Protein AF-A0AA36HQX5-F1 (afdb_monomer_lite)

Sequence (356 aa):
MGGAPYYAGMAALRVGAELLYLCTAEEATGPIKGYSPELMVSEVYRWSVMSSHDAGVVEQEKKRMVEKMEALLPRFHALVLGCGLGRDDRVLDAVARIIEAAKARKLPLVIDADGLWLIERRPELVKGYNEAMLTPNAAEFRRLSAAVLGREDATVLELCEAMAGPIILQKGAVDLIAAPQLSEVRRCAEEGAPRRPGGLGDFLAGSLGTLAAWAVLRRRSLVLACEAACVLVRLACKESYRKRKRAMVAPDVLEEVGAAFETLCPARPAAGRLGTWDLGLGGGAKGPPSLLLACVFSSFFAGFVVFLVCFVLSVFWFSSCVLGGCKIKVCGNHAKGCKARSTLGNFEVREPPKNP

Radius of gyration: 25.59 Å; chains: 1; bounding box: 70×82×67 Å

Organism: NCBI:txid2562239

pLDDT: mean 79.77, std 27.13, range [23.31, 98.81]

Secondary structure (DSSP, 8-state):
--HHHHHHHHHHHHHT-S--EEEEEHHHHHHHHHH-TTSEEEEEE-HHHHT-S-HHHHHHHHHHHHHHHHHHGGG-S-EEE-TT----HHHHHHHHHHHHHHHHTT--EEE-THHHHHHTT-GGGTTT-TTEEE---HHHHHHHHHHHHS-SS--HHHHHHHHTS-EEEE-SSS-EEE-TT-SS-EE--SPPPS---TTHHHHHHHHHHHHHHHHHHTT--HHHHHHHHHHHHHHHHHHHHHHHGGG--HHHHHHHHHHHHHHHS--PBPTT-TT-B----SS--SS---HHHHHHHTTS-SS----------------------------------------------PPPPP--

InterPro domains:
  IPR000631 ATP/ADP-dependent (S)-NAD(P)H-hydrate dehydratase [MF_01965] (1-266)
  IPR000631 ATP/ADP-dependent (S)-NAD(P)H-hydrate dehydratase [PF01256] (1-255)
  IPR000631 ATP/ADP-dependent (S)-NAD(P)H-hydrate dehydratase [PS51383] (1-264)
  IPR000631 ATP/ADP-dependent (S)-NAD(P)H-hydrate dehydratase [cd01171] (1-256)
  IPR029056 Ribokinase-like [G3DSA:3.40.1190.20] (1-265)
  IPR029056 Ribokinase-like [SSF53613] (1-262)

Structure (mmCIF, N/CA/C/O backbone):
data_AF-A0AA36HQX5-F1
#
_entry.id   AF-A0AA36HQX5-F1
#
loop_
_atom_site.group_PDB
_atom_site.id
_atom_site.type_symbol
_atom_site.label_atom_id
_atom_site.label_alt_id
_atom_site.label_comp_id
_atom_site.label_asym_id
_atom_site.label_entity_id
_atom_site.label_seq_id
_atom_site.pdbx_PDB_ins_code
_atom_site.Cartn_x
_atom_site.Cartn_y
_atom_site.Cartn_z
_atom_site.occupancy
_atom_site.B_iso_or_equiv
_atom_site.auth_seq_id
_atom_site.auth_comp_id
_atom_site.auth_asym_id
_atom_site.auth_atom_id
_atom_site.pdbx_PDB_model_num
ATOM 1 N N . MET A 1 1 ? 8.794 1.374 10.993 1.00 68.38 1 MET A N 1
ATOM 2 C CA . MET A 1 1 ? 10.056 1.404 10.200 1.00 68.38 1 MET A CA 1
ATOM 3 C C . MET A 1 1 ? 10.031 2.624 9.282 1.00 68.38 1 MET A C 1
ATOM 5 O O . MET A 1 1 ? 8.976 2.877 8.727 1.00 68.38 1 MET A O 1
ATOM 9 N N . GLY A 1 2 ? 11.131 3.372 9.098 1.00 80.06 2 GLY A N 1
ATOM 10 C CA . GLY A 1 2 ? 11.110 4.639 8.332 1.00 80.06 2 GLY A CA 1
ATOM 11 C C . GLY A 1 2 ? 11.297 4.532 6.808 1.00 80.06 2 GLY A C 1
ATOM 12 O O . GLY A 1 2 ? 10.771 5.357 6.071 1.00 80.06 2 GLY A O 1
ATOM 13 N N . GLY A 1 3 ? 12.019 3.518 6.317 1.00 90.12 3 GLY A N 1
ATOM 14 C CA . GLY A 1 3 ? 12.357 3.409 4.887 1.00 90.12 3 GLY A CA 1
ATOM 15 C C . GLY A 1 3 ? 11.187 3.003 3.982 1.00 90.12 3 GLY A C 1
ATOM 16 O O . GLY A 1 3 ? 11.005 3.584 2.919 1.00 90.12 3 GLY A O 1
ATOM 17 N N . ALA A 1 4 ? 10.370 2.042 4.417 1.00 94.44 4 ALA A N 1
ATOM 18 C CA . ALA A 1 4 ? 9.207 1.563 3.665 1.00 94.44 4 ALA A CA 1
ATOM 19 C C . ALA A 1 4 ? 8.191 2.677 3.322 1.00 94.44 4 ALA A C 1
ATOM 21 O O . ALA A 1 4 ? 7.917 2.886 2.138 1.00 94.44 4 ALA A O 1
ATOM 22 N N . PRO A 1 5 ? 7.685 3.472 4.293 1.00 95.38 5 PRO A N 1
ATOM 23 C CA . PRO A 1 5 ? 6.742 4.545 3.976 1.00 95.38 5 PRO A CA 1
ATOM 24 C C . PRO A 1 5 ? 7.385 5.665 3.143 1.00 95.38 5 PRO A C 1
ATOM 26 O O . PRO A 1 5 ? 6.702 6.281 2.329 1.00 95.38 5 PRO A O 1
ATOM 29 N N . TYR A 1 6 ? 8.697 5.897 3.283 1.00 96.19 6 TYR A N 1
ATOM 30 C CA . TYR A 1 6 ? 9.437 6.811 2.409 1.00 96.19 6 TYR A CA 1
ATOM 31 C C . TYR A 1 6 ? 9.404 6.347 0.945 1.00 96.19 6 TYR A C 1
ATOM 33 O O . TYR A 1 6 ? 9.066 7.134 0.064 1.00 96.19 6 TYR A O 1
ATOM 41 N N . TYR A 1 7 ? 9.714 5.075 0.674 1.00 96.88 7 TYR A N 1
ATOM 42 C CA . TYR A 1 7 ? 9.732 4.547 -0.692 1.00 96.88 7 TYR A CA 1
ATOM 43 C C . TYR A 1 7 ? 8.346 4.535 -1.336 1.00 96.88 7 TYR A C 1
ATOM 45 O O . TYR A 1 7 ? 8.226 4.924 -2.498 1.00 96.88 7 TYR A O 1
ATOM 53 N N . ALA A 1 8 ? 7.305 4.173 -0.582 1.00 97.75 8 ALA A N 1
ATOM 54 C CA . ALA A 1 8 ? 5.928 4.275 -1.057 1.00 97.75 8 ALA A CA 1
ATOM 55 C C . ALA A 1 8 ? 5.559 5.728 -1.383 1.00 97.75 8 ALA A C 1
ATOM 57 O O . ALA A 1 8 ? 5.053 6.023 -2.466 1.00 97.75 8 ALA A O 1
ATOM 58 N N . GLY A 1 9 ? 5.891 6.654 -0.483 1.00 97.19 9 GLY A N 1
ATOM 59 C CA . GLY A 1 9 ? 5.621 8.070 -0.675 1.00 97.19 9 GLY A CA 1
ATOM 60 C C . GLY A 1 9 ? 6.322 8.670 -1.893 1.00 97.19 9 GLY A C 1
ATOM 61 O O . GLY A 1 9 ? 5.697 9.322 -2.728 1.00 97.19 9 GLY A O 1
ATOM 62 N N . MET A 1 10 ? 7.619 8.410 -2.039 1.00 97.44 10 MET A N 1
ATOM 63 C CA . MET A 1 10 ? 8.388 8.922 -3.168 1.00 97.44 10 MET A CA 1
ATOM 64 C C . MET A 1 10 ? 7.975 8.283 -4.495 1.00 97.44 10 MET A C 1
ATOM 66 O O . MET A 1 10 ? 7.968 8.978 -5.507 1.00 97.44 10 MET A O 1
ATOM 70 N N . ALA A 1 11 ? 7.605 6.999 -4.522 1.00 97.62 11 ALA A N 1
ATOM 71 C CA . ALA A 1 11 ? 7.081 6.374 -5.736 1.00 97.62 11 ALA A CA 1
ATOM 72 C C . ALA A 1 11 ? 5.757 7.008 -6.176 1.00 97.62 11 ALA A C 1
ATOM 74 O O . ALA A 1 11 ? 5.587 7.287 -7.361 1.00 97.62 11 ALA A O 1
ATOM 75 N N . ALA A 1 12 ? 4.855 7.303 -5.237 1.00 97.88 12 ALA A N 1
ATOM 76 C CA . ALA A 1 12 ? 3.611 8.007 -5.533 1.00 97.88 12 ALA A CA 1
ATOM 77 C C . ALA A 1 12 ? 3.865 9.401 -6.141 1.00 97.88 12 ALA A C 1
ATOM 79 O O . ALA A 1 12 ? 3.266 9.738 -7.166 1.00 97.88 12 ALA A O 1
ATOM 80 N N . LEU A 1 13 ? 4.800 10.174 -5.569 1.00 97.50 13 LEU A N 1
ATOM 81 C CA . LEU A 1 13 ? 5.218 11.476 -6.109 1.00 97.50 13 LEU A CA 1
ATOM 82 C C . LEU A 1 13 ? 5.868 11.347 -7.495 1.00 97.50 13 LEU A C 1
ATOM 84 O O . LEU A 1 13 ? 5.545 12.110 -8.398 1.00 97.50 13 LEU A O 1
ATOM 88 N N . ARG A 1 14 ? 6.741 10.351 -7.704 1.00 96.31 14 ARG A N 1
ATOM 89 C CA . ARG A 1 14 ? 7.394 10.104 -9.005 1.00 96.31 14 ARG A CA 1
ATOM 90 C C . ARG A 1 14 ? 6.417 9.690 -10.105 1.00 96.31 14 ARG A C 1
ATOM 92 O O . ARG A 1 14 ? 6.708 9.947 -11.267 1.00 96.31 14 ARG A O 1
ATOM 99 N N . VAL A 1 15 ? 5.288 9.076 -9.750 1.00 94.94 15 VAL A N 1
ATOM 100 C CA . VAL A 1 15 ? 4.182 8.795 -10.683 1.00 94.94 15 VAL A CA 1
ATOM 101 C C . VAL A 1 15 ? 3.357 10.046 -10.993 1.00 94.94 15 VAL A C 1
ATOM 103 O O . VAL A 1 15 ? 2.728 10.107 -12.043 1.00 94.94 15 VAL A O 1
ATOM 106 N N . GLY A 1 16 ? 3.386 11.058 -10.124 1.00 94.12 16 GLY A N 1
ATOM 107 C CA . GLY A 1 16 ? 2.713 12.338 -10.345 1.00 94.12 16 GLY A CA 1
ATOM 108 C C . GLY A 1 16 ? 1.636 12.683 -9.320 1.00 94.12 16 GLY A C 1
ATOM 109 O O . GLY A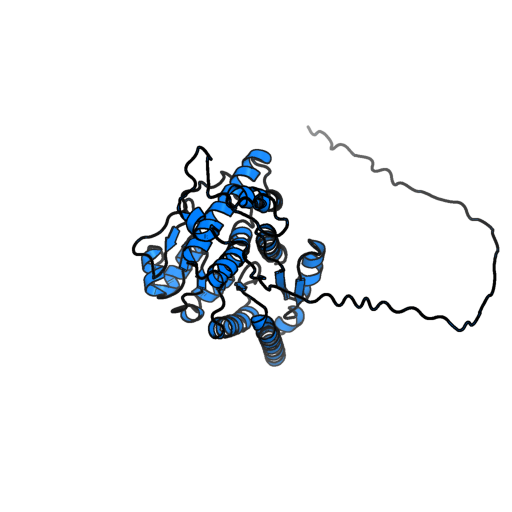 1 16 ? 0.763 13.492 -9.623 1.00 94.12 16 GLY A O 1
ATOM 110 N N . ALA A 1 17 ? 1.658 12.093 -8.118 1.00 94.81 17 ALA A N 1
ATOM 111 C CA . ALA A 1 17 ? 0.844 12.622 -7.024 1.00 94.81 17 ALA A CA 1
ATOM 112 C C . ALA A 1 17 ? 1.243 14.082 -6.745 1.00 94.81 17 ALA A C 1
ATOM 114 O O . ALA A 1 17 ? 2.423 14.368 -6.555 1.00 94.81 17 ALA A O 1
ATOM 115 N N . GLU A 1 18 ? 0.264 14.992 -6.731 1.00 92.88 18 GLU A N 1
ATOM 116 C CA . GLU A 1 18 ? 0.523 16.433 -6.581 1.00 92.88 18 GLU A CA 1
ATOM 117 C C . GLU A 1 18 ? 1.069 16.781 -5.194 1.00 92.88 18 GLU A C 1
ATOM 119 O O . GLU A 1 18 ? 1.967 17.606 -5.070 1.00 92.88 18 GLU A O 1
ATOM 124 N N . LEU A 1 19 ? 0.568 16.110 -4.158 1.00 94.19 19 LEU A N 1
ATOM 125 C CA . LEU A 1 19 ? 1.181 16.091 -2.835 1.00 94.19 19 LEU A CA 1
ATOM 126 C C . LEU A 1 19 ? 1.229 14.668 -2.308 1.00 94.19 19 LEU A C 1
ATOM 128 O O . LEU A 1 19 ? 0.622 13.755 -2.868 1.00 94.19 19 LEU A O 1
ATOM 132 N N . LEU A 1 20 ? 1.893 14.499 -1.168 1.00 96.19 20 LEU A N 1
ATOM 133 C CA . LEU A 1 20 ? 1.835 13.275 -0.391 1.00 96.19 20 LEU A CA 1
ATOM 134 C C . LEU A 1 20 ? 1.848 13.571 1.109 1.00 96.19 20 LEU A C 1
ATOM 136 O O . LEU A 1 20 ? 2.805 14.150 1.621 1.00 96.19 20 LEU A O 1
ATOM 140 N N . TYR A 1 21 ? 0.822 13.092 1.815 1.00 96.19 21 TYR A N 1
ATOM 141 C CA . TYR A 1 21 ? 0.788 13.058 3.276 1.00 96.19 21 TYR A CA 1
ATOM 142 C C . TYR A 1 21 ? 1.307 11.717 3.782 1.00 96.19 21 TYR A C 1
ATOM 144 O O . TYR A 1 21 ? 0.748 10.670 3.462 1.00 96.19 21 TYR A O 1
ATOM 152 N N . LEU A 1 22 ? 2.351 11.753 4.607 1.00 97.00 22 LEU A N 1
ATOM 153 C CA . LEU A 1 22 ? 2.904 10.568 5.251 1.00 97.00 22 LEU A CA 1
ATOM 154 C C . LEU A 1 22 ? 2.578 10.623 6.742 1.00 97.00 22 LEU A C 1
ATOM 156 O O . LEU A 1 22 ? 3.190 11.376 7.500 1.00 97.00 22 LEU A O 1
ATOM 160 N N . CYS A 1 23 ? 1.602 9.820 7.152 1.00 96.31 23 CYS A N 1
ATOM 161 C CA . CYS A 1 23 ? 1.154 9.706 8.535 1.00 96.31 23 CYS A CA 1
ATOM 162 C C . CYS A 1 23 ? 1.927 8.591 9.250 1.00 96.31 23 CYS A C 1
ATOM 164 O O . CYS A 1 23 ? 1.884 7.439 8.828 1.00 96.31 23 CYS A O 1
ATOM 166 N N . THR A 1 24 ? 2.646 8.922 10.324 1.00 95.75 24 THR A N 1
ATOM 167 C CA . THR A 1 24 ? 3.511 7.967 11.042 1.00 95.75 24 THR A CA 1
ATOM 168 C C . THR A 1 24 ? 3.601 8.279 12.543 1.00 95.75 24 THR A C 1
ATOM 170 O O . THR A 1 24 ? 3.056 9.278 13.008 1.00 95.75 24 THR A O 1
ATOM 173 N N . ALA A 1 25 ? 4.296 7.439 13.314 1.00 95.75 25 ALA A N 1
ATOM 174 C CA . ALA A 1 25 ? 4.716 7.757 14.679 1.00 95.75 25 ALA A CA 1
ATOM 175 C C . ALA A 1 25 ? 5.653 8.980 14.714 1.00 95.75 25 ALA A C 1
ATOM 177 O O . ALA A 1 25 ? 6.494 9.133 13.821 1.00 95.75 25 ALA A O 1
ATOM 178 N N . GLU A 1 26 ? 5.557 9.801 15.761 1.00 95.56 26 GLU A N 1
ATOM 179 C CA . GLU A 1 26 ? 6.415 10.974 16.003 1.00 95.56 26 GLU A CA 1
ATOM 180 C C . GLU A 1 26 ? 7.905 10.648 15.844 1.00 95.56 26 GLU A C 1
ATOM 182 O O . GLU A 1 26 ? 8.628 11.355 15.141 1.00 95.56 26 GLU A O 1
ATOM 187 N N . GLU A 1 27 ? 8.341 9.519 16.396 1.00 94.12 27 GLU A N 1
ATOM 188 C CA . GLU A 1 27 ? 9.732 9.069 16.416 1.00 94.12 27 GLU A CA 1
ATOM 189 C C . GLU A 1 27 ? 10.297 8.792 15.011 1.00 94.12 27 GLU A C 1
ATOM 191 O O . GLU A 1 27 ? 11.502 8.898 14.782 1.00 94.12 27 GLU A O 1
ATOM 196 N N . ALA A 1 28 ? 9.438 8.464 14.042 1.00 93.31 28 ALA A N 1
ATOM 197 C CA . ALA A 1 28 ? 9.843 8.230 12.659 1.00 93.31 28 ALA A CA 1
ATOM 198 C C . ALA A 1 28 ? 9.828 9.509 11.806 1.00 93.31 28 ALA A C 1
ATOM 200 O O . ALA A 1 28 ? 10.392 9.513 10.710 1.00 93.31 28 ALA A O 1
ATOM 201 N N . THR A 1 29 ? 9.214 10.600 12.280 1.00 94.31 29 THR A N 1
ATOM 202 C CA . THR A 1 29 ? 9.056 11.815 11.468 1.00 94.31 29 THR A CA 1
ATOM 203 C C . THR A 1 29 ? 10.384 12.485 11.133 1.00 94.31 29 THR A C 1
ATOM 205 O O . THR A 1 29 ? 10.586 12.866 9.983 1.00 94.31 29 THR A O 1
ATOM 208 N N . GLY A 1 30 ? 11.300 12.596 12.100 1.00 94.19 30 GLY A N 1
ATOM 209 C CA . GLY A 1 30 ? 12.617 13.212 11.911 1.00 94.19 30 GLY A CA 1
ATOM 210 C C . GLY A 1 30 ? 13.438 12.528 10.811 1.00 94.19 30 GLY A C 1
ATOM 211 O O . GLY A 1 30 ? 13.779 13.188 9.828 1.00 94.19 30 GLY A O 1
ATOM 212 N N . PRO A 1 31 ? 13.701 11.209 10.912 1.00 92.75 31 PRO A N 1
ATOM 213 C CA . PRO A 1 31 ? 14.421 10.467 9.878 1.00 92.75 31 PRO A CA 1
ATOM 214 C C . PRO A 1 31 ? 13.790 10.574 8.484 1.00 92.75 31 PRO A C 1
ATOM 216 O O . PRO A 1 31 ? 14.504 10.800 7.513 1.00 92.75 31 PRO A O 1
ATOM 219 N N . ILE A 1 32 ? 12.459 10.466 8.375 1.00 93.81 32 ILE A N 1
ATOM 220 C CA . ILE A 1 32 ? 11.763 10.521 7.079 1.00 93.81 32 ILE A CA 1
ATOM 221 C C . ILE A 1 32 ? 11.853 11.922 6.460 1.00 93.81 32 ILE A C 1
ATOM 223 O O . ILE A 1 32 ? 12.157 12.040 5.274 1.00 93.81 32 ILE A O 1
ATOM 227 N N . LYS A 1 33 ? 11.653 12.985 7.255 1.00 94.38 33 LYS A N 1
ATOM 228 C CA . LYS A 1 33 ? 11.829 14.379 6.803 1.00 94.38 33 LYS A CA 1
ATOM 229 C C . LYS A 1 33 ? 13.268 14.655 6.354 1.00 94.38 33 LYS A C 1
ATOM 231 O O . LYS A 1 33 ? 13.481 15.464 5.460 1.00 94.38 33 LYS A O 1
ATOM 236 N N . GLY A 1 34 ? 14.246 13.960 6.939 1.00 94.19 34 GLY A N 1
ATOM 237 C CA . GLY A 1 34 ? 15.644 14.017 6.516 1.00 94.19 34 GLY A CA 1
ATOM 238 C C . GLY A 1 34 ? 15.914 13.398 5.139 1.00 94.19 34 GLY A C 1
ATOM 239 O O . GLY A 1 34 ? 16.903 13.763 4.508 1.00 94.19 34 GLY A O 1
ATOM 240 N N . TYR A 1 35 ? 15.058 12.493 4.649 1.00 92.50 35 TYR A N 1
ATOM 241 C CA . TYR A 1 35 ? 15.235 11.865 3.335 1.00 92.50 35 TYR A CA 1
ATOM 242 C C . TYR A 1 35 ? 14.681 12.691 2.171 1.00 92.50 35 TYR A C 1
ATOM 244 O O . TYR A 1 35 ? 15.191 12.575 1.057 1.00 92.50 35 TYR A O 1
ATOM 252 N N . SER A 1 36 ? 13.618 13.474 2.382 1.00 91.81 36 SER A N 1
ATOM 253 C CA . SER A 1 36 ? 13.039 14.321 1.333 1.00 91.81 36 SER A CA 1
ATOM 254 C C . SER A 1 36 ? 12.178 15.452 1.908 1.00 91.81 36 SER A C 1
ATOM 256 O O . SER A 1 36 ? 11.309 15.172 2.739 1.00 91.81 36 SER A O 1
ATOM 258 N N . PRO A 1 37 ? 12.345 16.702 1.430 1.00 91.94 37 PRO A N 1
ATOM 259 C CA . PRO A 1 37 ? 11.478 17.821 1.800 1.00 91.94 37 PRO A CA 1
ATOM 260 C C . PRO A 1 37 ? 10.102 17.783 1.111 1.00 91.94 37 PRO A C 1
ATOM 262 O O . PRO A 1 37 ? 9.195 18.481 1.553 1.00 91.94 37 PRO A O 1
ATOM 265 N N . GLU A 1 38 ? 9.929 16.973 0.060 1.00 93.31 38 GLU A N 1
ATOM 266 C CA . GLU A 1 38 ? 8.678 16.871 -0.715 1.00 93.31 38 GLU A CA 1
ATOM 267 C C . GLU A 1 38 ? 7.557 16.146 0.053 1.00 93.31 38 GLU A C 1
ATOM 269 O O . GLU A 1 38 ? 6.374 16.274 -0.258 1.00 93.31 38 GLU A O 1
ATOM 274 N N . LEU A 1 39 ? 7.922 15.343 1.058 1.00 94.00 39 LEU A N 1
ATOM 275 C CA . LEU A 1 39 ? 6.976 14.545 1.831 1.00 94.00 39 LEU A CA 1
ATOM 276 C C . LEU A 1 39 ? 6.354 15.394 2.942 1.00 94.00 39 LEU A C 1
ATOM 278 O O . LEU A 1 39 ? 7.044 15.850 3.858 1.00 94.00 39 LEU A O 1
ATOM 282 N N . MET A 1 40 ? 5.027 15.521 2.946 1.00 95.69 40 MET A N 1
ATOM 283 C CA . MET A 1 40 ? 4.319 16.129 4.067 1.00 95.69 40 MET A CA 1
ATOM 284 C C . MET A 1 40 ? 4.155 15.127 5.207 1.00 95.69 40 MET A C 1
ATOM 286 O O . MET A 1 40 ? 3.127 14.464 5.363 1.00 95.69 40 MET A O 1
ATOM 290 N N . VAL A 1 41 ? 5.201 15.002 6.014 1.00 96.00 41 VAL A N 1
ATOM 291 C CA . VAL A 1 41 ? 5.240 14.042 7.117 1.00 96.00 41 VAL A CA 1
ATOM 292 C C . VAL A 1 41 ? 4.513 14.598 8.344 1.00 96.00 41 VAL A C 1
ATOM 294 O O . VAL A 1 41 ? 4.940 15.603 8.923 1.00 96.00 41 VAL A O 1
ATOM 297 N N . SER A 1 42 ? 3.449 13.913 8.767 1.00 93.94 42 SER A N 1
ATOM 298 C CA . SER A 1 42 ? 2.654 14.236 9.953 1.00 93.94 42 SER A CA 1
ATOM 299 C C . SER A 1 42 ? 2.703 13.101 10.975 1.00 93.94 42 SER A C 1
ATOM 301 O O . SER A 1 42 ? 2.414 11.944 10.670 1.00 93.94 42 SER A O 1
ATOM 303 N N . GLU A 1 43 ? 3.046 13.437 12.212 1.00 95.06 43 GLU A N 1
ATOM 304 C CA . GLU A 1 43 ? 2.918 12.536 13.350 1.00 95.06 43 GLU A CA 1
ATOM 305 C C . GLU A 1 43 ? 1.444 12.328 13.700 1.00 95.06 43 GLU A C 1
ATOM 307 O O . GLU A 1 43 ? 0.717 13.290 13.927 1.00 95.06 43 GLU A O 1
ATOM 312 N N . VAL A 1 44 ? 0.976 11.087 13.765 1.00 96.44 44 VAL A N 1
ATOM 313 C CA . VAL A 1 44 ? -0.420 10.782 14.133 1.00 96.44 44 VAL A CA 1
ATOM 314 C C . VAL A 1 44 ? -0.549 10.173 15.520 1.00 96.44 44 VAL A C 1
ATOM 316 O O . VAL A 1 44 ? -1.594 10.303 16.145 1.00 96.44 44 VAL A O 1
ATOM 319 N N . TYR A 1 45 ? 0.534 9.605 16.037 1.00 96.81 45 TYR A N 1
ATOM 320 C CA . TYR A 1 45 ? 0.656 9.149 17.416 1.00 96.81 45 TYR A CA 1
ATOM 321 C C . TYR A 1 45 ? 2.124 9.189 17.852 1.00 96.81 45 TYR A C 1
ATOM 323 O O . TYR A 1 45 ? 3.023 9.409 17.038 1.00 96.81 45 TYR A O 1
ATOM 331 N N . ARG A 1 46 ? 2.370 8.961 19.137 1.00 97.19 46 ARG A N 1
ATOM 332 C CA . ARG A 1 46 ? 3.692 8.808 19.746 1.00 97.19 46 ARG A CA 1
ATOM 333 C C . ARG A 1 46 ? 3.873 7.373 20.186 1.00 97.19 46 ARG A C 1
ATOM 335 O O . ARG A 1 46 ? 3.075 6.868 20.977 1.00 97.19 46 ARG A O 1
ATOM 342 N N . TRP A 1 47 ? 4.912 6.710 19.692 1.00 95.19 47 TRP A N 1
ATOM 343 C CA . TRP A 1 47 ? 5.187 5.331 20.073 1.00 95.19 47 TRP A CA 1
ATOM 344 C C . TRP A 1 47 ? 5.477 5.211 21.569 1.00 95.19 47 TRP A C 1
ATOM 346 O O . TRP A 1 47 ? 4.941 4.322 22.220 1.00 95.19 47 TRP A O 1
ATOM 356 N N . SER A 1 48 ? 6.240 6.145 22.134 1.00 94.69 48 SER A N 1
ATOM 357 C CA . SER A 1 48 ? 6.513 6.210 23.576 1.00 94.69 48 SER A CA 1
ATOM 358 C C . SER A 1 48 ? 5.241 6.168 24.437 1.00 94.69 48 SER A C 1
ATOM 360 O O . SER A 1 48 ? 5.214 5.468 25.447 1.00 94.69 48 SER A O 1
ATOM 362 N N . VAL A 1 49 ? 4.161 6.825 24.001 1.00 96.56 49 VAL A N 1
ATOM 363 C CA . VAL A 1 49 ? 2.854 6.816 24.683 1.00 96.56 49 VAL A CA 1
ATOM 364 C C . VAL A 1 49 ? 2.058 5.550 24.354 1.00 96.56 49 VAL A C 1
ATOM 366 O O . VAL A 1 49 ? 1.553 4.888 25.257 1.00 96.56 49 VAL A O 1
ATOM 369 N N . MET A 1 50 ? 1.995 5.167 23.075 1.00 95.50 50 MET A N 1
ATOM 370 C CA . MET A 1 50 ? 1.301 3.958 22.607 1.00 95.50 50 MET A CA 1
ATOM 371 C C . MET A 1 50 ? 1.870 2.676 23.237 1.00 95.50 50 MET A C 1
ATOM 373 O O . MET A 1 50 ? 1.152 1.701 23.433 1.00 95.50 50 MET A O 1
ATOM 377 N N . SER A 1 51 ? 3.159 2.681 23.582 1.00 95.06 51 SER A N 1
ATOM 378 C CA . SER A 1 51 ? 3.856 1.557 24.206 1.00 95.06 51 SER A CA 1
ATOM 379 C C . SER A 1 51 ? 3.668 1.453 25.727 1.00 95.06 51 SER A C 1
ATOM 381 O O . SER A 1 51 ? 4.189 0.512 26.324 1.00 95.06 51 SER A O 1
ATOM 383 N N . SER A 1 52 ? 2.924 2.379 26.346 1.00 96.25 52 SER A N 1
ATOM 384 C CA . SER A 1 52 ? 2.680 2.409 27.793 1.00 96.25 52 SER A CA 1
ATOM 385 C C . SER A 1 52 ? 2.032 1.117 28.313 1.00 96.25 52 SER A C 1
ATOM 387 O O . SER A 1 52 ? 1.319 0.419 27.589 1.00 96.25 52 SER A O 1
ATOM 389 N N . HIS A 1 53 ? 2.266 0.825 29.595 1.00 95.06 53 HIS A N 1
ATOM 390 C CA . HIS A 1 53 ? 1.598 -0.260 30.325 1.00 95.06 53 HIS A CA 1
ATOM 391 C C . HIS A 1 53 ? 0.215 0.158 30.851 1.00 95.06 53 HIS A C 1
ATOM 393 O O . HIS A 1 53 ? -0.589 -0.697 31.212 1.00 95.06 53 HIS A O 1
ATOM 399 N N . ASP A 1 54 ? -0.069 1.463 30.899 1.00 96.88 54 ASP A N 1
ATOM 400 C CA . ASP A 1 54 ? -1.367 1.991 31.313 1.00 96.88 54 ASP A CA 1
ATOM 401 C C . ASP A 1 54 ? -2.356 1.951 30.139 1.00 96.88 54 ASP A C 1
ATOM 403 O O . ASP A 1 54 ? -2.213 2.683 29.154 1.00 96.88 54 ASP A O 1
ATOM 407 N N . ALA A 1 55 ? -3.378 1.102 30.258 1.00 95.75 55 ALA A N 1
ATOM 408 C CA . ALA A 1 55 ? -4.395 0.917 29.229 1.00 95.75 55 ALA A CA 1
ATOM 409 C C . ALA A 1 55 ? -5.201 2.196 28.933 1.00 95.75 55 ALA A C 1
ATOM 411 O O . ALA A 1 55 ? -5.577 2.419 27.784 1.00 95.75 55 ALA A O 1
ATOM 412 N N . GLY A 1 56 ? -5.439 3.053 29.932 1.00 97.12 56 GLY A N 1
ATOM 413 C CA . GLY A 1 56 ? -6.144 4.321 29.751 1.00 97.12 56 GLY A CA 1
ATOM 414 C C . GLY A 1 56 ? -5.329 5.313 28.924 1.00 97.12 56 GLY A C 1
ATOM 415 O O . GLY A 1 56 ? -5.873 5.975 28.040 1.00 97.12 56 GLY A O 1
ATOM 416 N N . VAL A 1 57 ? -4.013 5.363 29.150 1.00 97.06 57 VAL A N 1
ATOM 417 C CA . VAL A 1 57 ? -3.084 6.182 28.352 1.00 97.06 57 VAL A CA 1
ATOM 418 C C . VAL A 1 57 ? -3.004 5.681 26.909 1.00 97.06 57 VAL A C 1
ATOM 420 O O . VAL A 1 57 ? -3.072 6.480 25.974 1.00 97.06 57 VAL A O 1
ATOM 423 N N . VAL A 1 58 ? -2.906 4.362 26.713 1.00 97.69 58 VAL A N 1
ATOM 424 C CA . VAL A 1 58 ? -2.886 3.756 25.372 1.00 97.69 58 VAL A CA 1
ATOM 425 C C . VAL A 1 58 ? -4.185 4.053 24.622 1.00 97.69 58 VAL A C 1
ATOM 427 O O . VAL A 1 58 ? -4.137 4.465 23.465 1.00 97.69 58 VAL A O 1
ATOM 430 N N . GLU A 1 59 ? -5.344 3.898 25.265 1.00 97.88 59 GLU A N 1
ATOM 431 C CA . GLU A 1 59 ? -6.639 4.144 24.622 1.00 97.88 59 GLU A CA 1
ATOM 432 C C . GLU A 1 59 ? -6.830 5.620 24.246 1.00 97.88 59 GLU A C 1
ATOM 434 O O . GLU A 1 59 ? -7.336 5.930 23.165 1.00 97.88 59 GLU A O 1
ATOM 439 N N . GLN A 1 60 ? -6.359 6.550 25.081 1.00 97.62 60 GLN A N 1
ATOM 440 C CA . GLN A 1 60 ? -6.351 7.975 24.742 1.00 97.62 60 GLN A CA 1
ATOM 441 C C . GLN A 1 60 ? -5.474 8.271 23.519 1.00 97.62 60 GLN A C 1
ATOM 443 O O . GLN A 1 60 ? -5.883 9.035 22.642 1.00 97.62 60 GLN A O 1
ATOM 448 N N . GLU A 1 61 ? -4.298 7.650 23.415 1.00 97.88 61 GLU A N 1
ATOM 449 C CA . GLU A 1 61 ? -3.408 7.852 22.270 1.00 97.88 61 GLU A CA 1
ATOM 450 C C . GLU A 1 61 ? -3.960 7.206 20.988 1.00 97.88 61 GLU A C 1
ATOM 452 O O . GLU A 1 61 ? -3.883 7.814 19.918 1.00 97.88 61 GLU A O 1
ATOM 457 N N . LYS A 1 62 ? -4.601 6.032 21.080 1.00 98.12 62 LYS A N 1
ATOM 458 C CA . LYS A 1 62 ? -5.359 5.444 19.962 1.00 98.12 62 LYS A CA 1
ATOM 459 C C . LYS A 1 62 ? -6.470 6.377 19.497 1.00 98.12 62 LYS A C 1
ATOM 461 O O . LYS A 1 62 ? -6.593 6.631 18.301 1.00 98.12 62 LYS A O 1
ATOM 466 N N . LYS A 1 63 ? -7.263 6.915 20.429 1.00 98.06 63 LYS A N 1
ATOM 467 C CA . LYS A 1 63 ? -8.337 7.864 20.118 1.00 98.06 63 LYS A CA 1
ATOM 468 C C . LYS A 1 63 ? -7.787 9.095 19.398 1.00 98.06 63 LYS A C 1
ATOM 470 O O . LYS A 1 63 ? -8.299 9.444 18.340 1.00 98.06 63 LYS A O 1
ATOM 475 N N . ARG A 1 64 ? -6.696 9.679 19.899 1.00 97.75 64 ARG A N 1
ATOM 476 C CA . ARG A 1 64 ? -6.003 10.804 19.254 1.00 97.75 64 ARG A CA 1
ATOM 477 C C . ARG A 1 64 ? -5.534 10.461 17.835 1.00 97.75 64 ARG A C 1
ATOM 479 O O . ARG A 1 64 ? -5.704 11.280 16.932 1.00 97.75 64 ARG A O 1
ATOM 486 N N . MET A 1 65 ? -4.959 9.273 17.633 1.00 98.06 65 MET A N 1
ATOM 487 C CA . MET A 1 65 ? -4.529 8.797 16.314 1.00 98.06 65 MET A CA 1
ATOM 488 C C . MET A 1 65 ? -5.698 8.733 15.333 1.00 98.06 65 MET A C 1
ATOM 490 O O . MET A 1 65 ? -5.597 9.250 14.219 1.00 98.06 65 MET A O 1
ATOM 494 N N . VAL A 1 66 ? -6.806 8.123 15.758 1.00 98.38 66 VAL A N 1
ATOM 495 C CA . VAL A 1 66 ? -8.017 7.973 14.945 1.00 98.38 66 VAL A CA 1
ATOM 496 C C . VAL A 1 66 ? -8.618 9.338 14.622 1.00 98.38 66 VAL A C 1
ATOM 498 O O . VAL A 1 66 ? -8.808 9.633 13.450 1.00 98.38 66 VAL A O 1
ATOM 501 N N . GLU A 1 67 ? -8.824 10.207 15.613 1.00 98.19 67 GLU A N 1
ATOM 502 C CA . GLU A 1 67 ? -9.403 11.546 15.414 1.00 98.19 67 GLU A CA 1
ATOM 503 C C . GLU A 1 67 ? -8.561 12.405 14.461 1.00 98.19 67 GLU A C 1
ATOM 505 O O . GLU A 1 67 ? -9.092 13.053 13.555 1.00 98.19 67 GLU A O 1
ATOM 510 N N . LYS A 1 68 ? -7.229 12.384 14.616 1.00 97.69 68 LYS A N 1
ATOM 511 C CA . LYS A 1 68 ? -6.329 13.119 13.719 1.00 97.69 68 LYS A CA 1
ATOM 512 C C . LYS A 1 68 ? -6.402 12.576 12.294 1.00 97.69 68 LYS A C 1
ATOM 514 O O . LYS A 1 68 ? -6.432 13.364 11.351 1.00 97.69 68 LYS A O 1
ATOM 519 N N . MET A 1 69 ? -6.456 11.256 12.124 1.00 97.88 69 MET A N 1
ATOM 520 C CA . MET A 1 69 ? -6.613 10.644 10.806 1.00 97.88 69 MET A CA 1
ATOM 521 C C . MET A 1 69 ? -7.975 10.962 10.190 1.00 97.88 69 MET A C 1
ATOM 523 O O . MET A 1 69 ? -8.021 11.406 9.048 1.00 97.88 69 MET A O 1
ATOM 527 N N . GLU A 1 70 ? -9.070 10.829 10.935 1.00 97.56 70 GLU A N 1
ATOM 528 C CA . GLU A 1 70 ? -10.427 11.149 10.479 1.00 97.56 70 GLU A CA 1
ATOM 529 C C . GLU A 1 70 ? -10.572 12.602 10.016 1.00 97.56 70 GLU A C 1
ATOM 531 O O . GLU A 1 70 ? -11.252 12.860 9.019 1.00 97.56 70 GLU A O 1
ATOM 536 N N . ALA A 1 71 ? -9.893 13.539 10.686 1.00 97.06 71 ALA A N 1
ATOM 537 C CA . ALA A 1 71 ? -9.833 14.941 10.282 1.00 97.06 71 ALA A CA 1
ATOM 538 C C . ALA A 1 71 ? -9.054 15.161 8.970 1.00 97.06 71 ALA A C 1
ATOM 540 O O . ALA A 1 71 ? -9.333 16.110 8.235 1.00 97.06 71 ALA A O 1
ATOM 541 N N . LEU A 1 72 ? -8.088 14.291 8.656 1.00 96.12 72 LEU A N 1
ATOM 542 C CA . LEU A 1 72 ? -7.286 14.353 7.432 1.00 96.12 72 LEU A CA 1
ATOM 543 C C . LEU A 1 72 ? -7.936 13.632 6.245 1.00 96.12 72 LEU A C 1
ATOM 545 O O . LEU A 1 72 ? -7.809 14.113 5.121 1.00 96.12 72 LEU A O 1
ATOM 549 N N . LEU A 1 73 ? -8.683 12.547 6.480 1.00 96.06 73 LEU A N 1
ATOM 550 C CA . LEU A 1 73 ? -9.335 11.747 5.432 1.00 96.06 73 LEU A CA 1
ATOM 551 C C . LEU A 1 73 ? -10.134 12.552 4.380 1.00 96.06 73 LEU A C 1
ATOM 553 O O . LEU A 1 73 ? -10.059 12.170 3.213 1.00 96.06 73 LEU A O 1
ATOM 557 N N . PRO A 1 74 ? -10.869 13.650 4.691 1.00 96.00 74 PRO A N 1
ATOM 558 C CA . PRO A 1 74 ? -11.555 14.442 3.661 1.00 96.00 74 PRO A CA 1
ATOM 559 C C . PRO A 1 74 ? -10.638 15.036 2.593 1.00 96.00 74 PRO A C 1
ATOM 561 O O . PRO A 1 74 ? -11.119 15.457 1.548 1.00 96.00 74 PRO A O 1
ATOM 564 N N . ARG A 1 75 ? -9.338 15.128 2.874 1.00 94.38 75 ARG A N 1
ATOM 565 C CA . ARG A 1 75 ? -8.341 15.748 2.001 1.00 94.38 75 ARG A CA 1
ATOM 566 C C . ARG A 1 75 ? -7.688 14.745 1.054 1.00 94.38 75 ARG A C 1
ATOM 568 O O . ARG A 1 75 ? -6.853 15.145 0.249 1.00 94.38 75 ARG A O 1
ATOM 575 N N . PHE A 1 76 ? -7.978 13.455 1.208 1.00 95.56 76 PHE A N 1
ATOM 576 C CA . PHE A 1 76 ? -7.288 12.387 0.496 1.00 95.56 76 PHE A CA 1
ATOM 577 C C . PHE A 1 76 ? -8.143 11.844 -0.644 1.00 95.56 76 PHE A C 1
ATOM 579 O O . PHE A 1 76 ? -9.351 11.690 -0.505 1.00 95.56 76 PHE A O 1
ATOM 586 N N . HIS A 1 77 ? -7.497 11.513 -1.761 1.00 97.38 77 HIS A N 1
ATOM 587 C CA . HIS A 1 77 ? -8.133 10.831 -2.894 1.00 97.38 77 HIS A CA 1
ATOM 588 C C . HIS A 1 77 ? -7.928 9.318 -2.894 1.00 97.38 77 HIS A C 1
ATOM 590 O O . HIS A 1 77 ? -8.675 8.598 -3.544 1.00 97.38 77 HIS A O 1
ATOM 596 N N . ALA A 1 78 ? -6.902 8.848 -2.195 1.00 97.94 78 ALA A N 1
ATOM 597 C CA . ALA A 1 78 ? -6.595 7.447 -1.975 1.00 97.94 78 ALA A CA 1
ATOM 598 C C . ALA A 1 78 ? -5.797 7.332 -0.674 1.00 97.94 78 ALA A C 1
ATOM 600 O O . ALA A 1 78 ? -5.172 8.301 -0.232 1.00 97.94 78 ALA A O 1
ATOM 601 N N . LEU A 1 79 ? -5.810 6.147 -0.073 1.00 98.44 79 LEU A N 1
ATOM 602 C CA . LEU A 1 79 ? -5.067 5.835 1.139 1.00 98.44 79 LEU A CA 1
ATOM 603 C C . LEU A 1 79 ? -4.238 4.567 0.917 1.00 98.44 79 LEU A C 1
ATOM 605 O O . LEU A 1 79 ? -4.762 3.548 0.475 1.00 98.44 79 LEU A O 1
ATOM 609 N N . VAL A 1 80 ? -2.946 4.633 1.236 1.00 98.62 80 VAL A N 1
ATOM 610 C CA . VAL A 1 80 ? -2.036 3.480 1.233 1.00 98.62 80 VAL A CA 1
ATOM 611 C C . VAL A 1 80 ? -1.727 3.120 2.683 1.00 98.62 80 VAL A C 1
ATOM 613 O O . VAL A 1 80 ? -1.277 3.973 3.447 1.00 98.62 80 VAL A O 1
ATOM 616 N N . LEU A 1 81 ? -1.975 1.871 3.073 1.00 97.12 81 LEU A N 1
ATOM 617 C CA . LEU A 1 81 ? -1.764 1.368 4.429 1.00 97.12 81 LEU A CA 1
ATOM 618 C C . LEU A 1 81 ? -0.791 0.192 4.449 1.00 97.12 81 LEU A C 1
ATOM 620 O O . LEU A 1 81 ? -0.851 -0.701 3.607 1.00 97.12 81 LEU A O 1
ATOM 624 N N . GLY A 1 82 ? 0.048 0.167 5.487 1.00 94.25 82 GLY A N 1
ATOM 625 C CA . GLY A 1 82 ? 0.832 -1.004 5.879 1.00 94.25 82 GLY A CA 1
ATOM 626 C C . GLY A 1 82 ? 2.335 -0.941 5.600 1.00 94.25 82 GLY A C 1
ATOM 627 O O . GLY A 1 82 ? 3.087 -1.663 6.255 1.00 94.25 82 GLY A O 1
ATOM 628 N N . CYS A 1 83 ? 2.806 -0.034 4.737 1.00 94.62 83 CYS A N 1
ATOM 629 C CA . CYS A 1 83 ? 4.237 0.200 4.509 1.00 94.62 83 CYS A CA 1
ATOM 630 C C . CYS A 1 83 ? 4.936 0.676 5.796 1.00 94.62 83 CYS A C 1
ATOM 632 O O . CYS A 1 83 ? 4.873 1.847 6.165 1.00 94.62 83 CYS A O 1
ATOM 634 N N . GLY A 1 84 ? 5.614 -0.240 6.492 1.00 91.31 84 GLY A N 1
ATOM 635 C CA . GLY A 1 84 ? 6.365 0.045 7.718 1.00 91.31 84 GLY A CA 1
ATOM 636 C C . GLY A 1 84 ? 5.514 0.326 8.960 1.00 91.31 84 GLY A C 1
ATOM 637 O O . GLY A 1 84 ? 6.059 0.889 9.919 1.00 91.31 84 GLY A O 1
ATOM 638 N N . LEU A 1 85 ? 4.236 -0.075 8.940 1.00 92.12 85 LEU A N 1
ATOM 639 C CA . LEU A 1 85 ? 3.261 0.132 10.016 1.00 92.12 85 LEU A CA 1
ATOM 640 C C . LEU A 1 85 ? 3.636 -0.617 11.305 1.00 92.12 85 LEU A C 1
ATOM 642 O O . LEU A 1 85 ? 3.408 -0.110 12.401 1.00 92.12 85 LEU A O 1
ATOM 646 N N . GLY A 1 86 ? 4.268 -1.786 11.180 1.00 92.38 86 GLY A N 1
ATOM 647 C CA . GLY A 1 86 ? 4.525 -2.681 12.299 1.00 92.38 86 GLY A CA 1
ATOM 648 C C . GLY A 1 86 ? 3.305 -3.532 12.650 1.00 92.38 86 GLY A C 1
ATOM 649 O O . GLY A 1 86 ? 2.227 -3.393 12.079 1.00 92.38 86 GLY A O 1
ATOM 650 N N . ARG A 1 87 ? 3.497 -4.448 13.602 1.00 94.75 87 ARG A N 1
ATOM 651 C CA . ARG A 1 87 ? 2.518 -5.490 13.959 1.00 94.75 87 ARG A CA 1
ATOM 652 C C . ARG A 1 87 ? 2.046 -5.405 15.406 1.00 94.75 87 ARG A C 1
ATOM 654 O O . ARG A 1 87 ? 1.624 -6.405 15.970 1.00 94.75 87 ARG A O 1
ATOM 661 N N . ASP A 1 88 ? 2.190 -4.235 16.018 1.00 95.44 88 ASP A N 1
ATOM 662 C CA . ASP A 1 88 ? 1.725 -4.014 17.382 1.00 95.44 88 ASP A CA 1
ATOM 663 C C . ASP A 1 88 ? 0.200 -3.874 17.395 1.00 95.44 88 ASP A C 1
ATOM 665 O O . ASP A 1 88 ? -0.350 -2.994 16.726 1.00 95.44 88 ASP A O 1
ATOM 669 N N . ASP A 1 89 ? -0.478 -4.724 18.166 1.00 95.06 89 ASP A N 1
ATOM 670 C CA . ASP A 1 89 ? -1.941 -4.798 18.192 1.00 95.06 89 ASP A CA 1
ATOM 671 C C . ASP A 1 89 ? -2.598 -3.463 18.565 1.00 95.06 89 ASP A C 1
ATOM 673 O O . ASP A 1 89 ? -3.690 -3.159 18.089 1.00 95.06 89 ASP A O 1
ATOM 677 N N . ARG A 1 90 ? -1.930 -2.614 19.360 1.00 95.62 90 ARG A N 1
ATOM 678 C CA . ARG A 1 90 ? -2.479 -1.311 19.765 1.00 95.62 90 ARG A CA 1
ATOM 679 C C . ARG A 1 90 ? -2.551 -0.350 18.584 1.00 95.62 90 ARG A C 1
ATOM 681 O O . ARG A 1 90 ? -3.538 0.367 18.434 1.00 95.62 90 ARG A O 1
ATOM 688 N N . VAL A 1 91 ? -1.528 -0.364 17.730 1.00 96.31 91 VAL A N 1
ATOM 689 C CA . VAL A 1 91 ? -1.504 0.429 16.496 1.00 96.31 91 VAL A CA 1
ATOM 690 C C . VAL A 1 91 ? -2.491 -0.149 15.486 1.00 96.31 91 VAL A C 1
ATOM 692 O O . VAL A 1 91 ? -3.260 0.599 14.886 1.00 96.31 91 VAL A O 1
ATOM 695 N N . LEU A 1 92 ? -2.512 -1.474 15.320 1.00 96.44 92 LEU A N 1
ATOM 696 C CA . LEU A 1 92 ? -3.403 -2.139 14.369 1.00 96.44 92 LEU A CA 1
ATOM 697 C C . LEU A 1 92 ? -4.888 -1.949 14.712 1.00 96.44 92 LEU A C 1
ATOM 699 O O . LEU A 1 92 ? -5.703 -1.786 13.807 1.00 96.44 92 LEU A O 1
ATOM 703 N N . ASP A 1 93 ? -5.238 -1.897 15.995 1.00 97.00 93 ASP A N 1
ATOM 704 C CA . ASP A 1 93 ? -6.593 -1.591 16.459 1.00 97.00 93 ASP A CA 1
ATOM 705 C C . ASP A 1 93 ? -7.036 -0.166 16.071 1.00 97.00 93 ASP A C 1
ATOM 707 O O . ASP A 1 93 ? -8.126 0.032 15.528 1.00 97.00 93 ASP A O 1
ATOM 711 N N . ALA A 1 94 ? -6.162 0.834 16.233 1.00 97.69 94 ALA A N 1
ATOM 712 C CA . ALA A 1 94 ? -6.434 2.188 15.745 1.00 97.69 94 ALA A CA 1
ATOM 713 C C . ALA A 1 94 ? -6.549 2.232 14.208 1.00 97.69 94 ALA A C 1
ATOM 715 O O . ALA A 1 94 ? -7.431 2.897 13.663 1.00 97.69 94 ALA A O 1
ATOM 716 N N . VAL A 1 95 ? -5.704 1.483 13.494 1.00 98.19 95 VAL A N 1
ATOM 717 C CA . VAL A 1 95 ? -5.743 1.385 12.025 1.00 98.19 95 VAL A CA 1
ATOM 718 C C . VAL A 1 95 ? -7.032 0.736 11.533 1.00 98.19 95 VAL A C 1
ATOM 720 O O . VAL A 1 95 ? -7.593 1.207 10.547 1.00 98.19 95 VAL A O 1
ATOM 723 N N . ALA A 1 96 ? -7.556 -0.274 12.228 1.00 98.50 96 ALA A N 1
ATOM 724 C CA . ALA A 1 96 ? -8.848 -0.872 11.901 1.00 98.50 96 ALA A CA 1
ATOM 725 C C . ALA A 1 96 ? -9.977 0.175 11.914 1.00 98.50 96 ALA A C 1
ATOM 727 O O . ALA A 1 96 ? -10.782 0.231 10.986 1.00 98.50 96 ALA A O 1
ATOM 728 N N . ARG A 1 97 ? -9.987 1.074 12.908 1.00 98.38 97 ARG A N 1
ATOM 729 C CA . ARG A 1 97 ? -10.949 2.191 12.982 1.00 98.38 97 ARG A CA 1
ATOM 730 C C . ARG A 1 97 ? -10.763 3.191 11.835 1.00 98.38 97 ARG A C 1
ATOM 732 O O . ARG A 1 97 ? -11.745 3.655 11.262 1.00 98.38 97 ARG A O 1
ATOM 739 N N . ILE A 1 98 ? -9.517 3.476 11.451 1.00 98.31 98 ILE A N 1
ATOM 740 C CA . ILE A 1 98 ? -9.199 4.350 10.308 1.00 98.31 98 ILE A CA 1
ATOM 741 C C . ILE A 1 98 ? -9.674 3.735 8.984 1.00 98.31 98 ILE A C 1
ATOM 743 O O . ILE A 1 98 ? -10.181 4.461 8.128 1.00 98.31 98 ILE A O 1
ATOM 747 N N . ILE A 1 99 ? -9.550 2.414 8.813 1.00 98.50 99 ILE A N 1
ATOM 748 C CA . ILE A 1 99 ? -10.065 1.697 7.636 1.00 98.50 99 ILE A CA 1
ATOM 749 C C . ILE A 1 99 ? -11.583 1.870 7.533 1.00 98.50 99 ILE A C 1
ATOM 751 O O . ILE A 1 99 ? -12.078 2.219 6.463 1.00 98.50 99 ILE A O 1
ATOM 755 N N . GLU A 1 100 ? -12.321 1.703 8.632 1.00 98.25 100 GLU A N 1
ATOM 756 C CA . GLU A 1 100 ? -13.775 1.909 8.631 1.00 98.25 100 GLU A CA 1
ATOM 757 C C . GLU A 1 100 ? -14.160 3.359 8.299 1.00 98.25 100 GLU A C 1
ATOM 759 O O . GLU A 1 100 ? -15.046 3.600 7.474 1.00 98.25 100 GLU A O 1
ATOM 764 N N . ALA A 1 101 ? -13.441 4.342 8.846 1.00 98.00 101 ALA A N 1
ATOM 765 C CA . ALA A 1 101 ? -13.653 5.748 8.506 1.00 98.00 101 ALA A CA 1
ATOM 766 C C . ALA A 1 101 ? -13.341 6.060 7.027 1.00 98.00 101 ALA A C 1
ATOM 768 O O . ALA A 1 101 ? -14.027 6.873 6.399 1.00 98.00 101 ALA A O 1
ATOM 769 N N . ALA A 1 102 ? -12.333 5.407 6.440 1.00 97.88 102 ALA A N 1
ATOM 770 C CA . ALA A 1 102 ? -12.006 5.531 5.020 1.00 97.88 102 ALA A CA 1
ATOM 771 C C . ALA A 1 102 ? -13.076 4.880 4.124 1.00 97.88 102 ALA A C 1
ATOM 773 O O . ALA A 1 102 ? -13.469 5.470 3.113 1.00 97.88 102 ALA A O 1
ATOM 774 N N . LYS A 1 103 ? -13.612 3.720 4.528 1.00 97.62 103 LYS A N 1
ATOM 775 C CA . LYS A 1 103 ? -14.721 3.027 3.848 1.00 97.62 103 LYS A CA 1
ATOM 776 C C . LYS A 1 103 ? -15.996 3.850 3.825 1.00 97.62 103 LYS A C 1
ATOM 778 O O . LYS A 1 103 ? -16.630 3.962 2.778 1.00 97.62 103 LYS A O 1
ATOM 783 N N . ALA A 1 104 ? -16.338 4.496 4.941 1.00 97.12 104 ALA A N 1
ATOM 784 C CA . ALA A 1 104 ? -17.489 5.397 5.018 1.00 97.12 104 ALA A CA 1
ATOM 785 C C . ALA A 1 104 ? -17.416 6.542 3.985 1.00 97.12 104 ALA A C 1
ATOM 787 O O . ALA A 1 104 ? -18.440 7.080 3.568 1.00 97.12 104 ALA A O 1
ATOM 788 N N . ARG A 1 105 ? -16.203 6.886 3.533 1.00 95.69 105 ARG A N 1
ATOM 789 C CA . ARG A 1 105 ? -15.926 7.908 2.515 1.00 95.69 105 ARG A CA 1
ATOM 790 C C . ARG A 1 105 ? -15.721 7.348 1.106 1.00 95.69 105 ARG A C 1
ATOM 792 O O . ARG A 1 105 ? -15.502 8.136 0.192 1.00 95.69 105 ARG A O 1
ATOM 799 N N . LYS A 1 106 ? -15.790 6.025 0.919 1.00 96.25 106 LYS A N 1
ATOM 800 C CA . LYS A 1 106 ? -15.513 5.333 -0.354 1.00 96.25 106 LYS A CA 1
ATOM 801 C C . LYS A 1 106 ? -14.130 5.661 -0.930 1.00 96.25 106 LYS A C 1
ATOM 803 O O . LYS A 1 106 ? -13.969 5.816 -2.139 1.00 96.25 106 LYS A O 1
ATOM 808 N N . LEU A 1 107 ? -13.132 5.818 -0.058 1.00 96.88 107 LEU A N 1
ATOM 809 C CA . LEU A 1 107 ? -11.757 6.071 -0.483 1.00 96.88 107 LEU A CA 1
ATOM 810 C C . LEU A 1 107 ? -11.109 4.801 -1.055 1.00 96.88 107 LEU A C 1
ATOM 812 O O . LEU A 1 10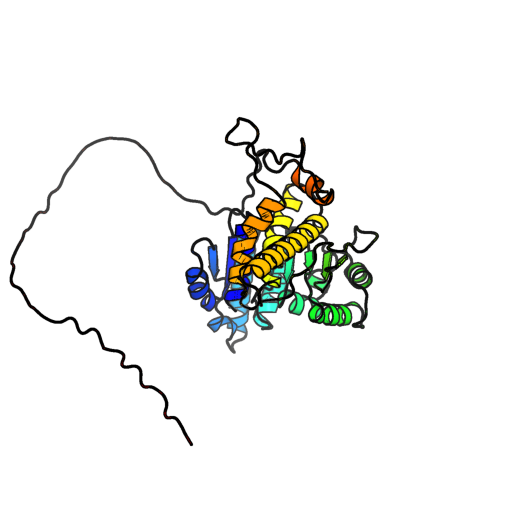7 ? -11.112 3.771 -0.374 1.00 96.88 107 LEU A O 1
ATOM 816 N N . PRO A 1 108 ? -10.476 4.874 -2.239 1.00 98.12 108 PRO A N 1
ATOM 817 C CA . PRO A 1 108 ? -9.566 3.841 -2.714 1.00 98.12 108 PRO A CA 1
ATOM 818 C C . PRO A 1 108 ? -8.517 3.504 -1.662 1.00 98.12 108 PRO A C 1
ATOM 820 O O . PRO A 1 108 ? -7.800 4.390 -1.189 1.00 98.12 108 PRO A O 1
ATOM 823 N N . LEU A 1 109 ? -8.437 2.226 -1.302 1.00 98.44 109 LEU A N 1
ATOM 824 C CA . LEU A 1 109 ? -7.609 1.747 -0.206 1.00 98.44 109 LEU A CA 1
ATOM 825 C C . LEU A 1 109 ? -6.626 0.693 -0.704 1.00 98.44 109 LEU A C 1
ATOM 827 O O . LEU A 1 109 ? -7.017 -0.425 -1.023 1.00 98.44 109 LEU A O 1
ATOM 831 N N . VAL A 1 110 ? -5.344 1.036 -0.749 1.00 98.81 110 VAL A N 1
ATOM 832 C CA . VAL A 1 110 ? -4.270 0.084 -1.045 1.00 98.81 110 VAL A CA 1
ATOM 833 C C . VAL A 1 110 ? -3.735 -0.458 0.273 1.00 98.81 110 VAL A C 1
ATOM 835 O O . VAL A 1 110 ? -3.298 0.316 1.123 1.00 98.81 110 VAL A O 1
ATOM 838 N N . ILE A 1 111 ? -3.762 -1.775 0.454 1.00 98.56 111 ILE A N 1
ATOM 839 C CA . ILE A 1 111 ? -3.290 -2.436 1.673 1.00 98.56 111 ILE A CA 1
ATOM 840 C C . ILE A 1 111 ? -2.135 -3.369 1.322 1.00 98.56 111 ILE A C 1
ATOM 842 O O . ILE A 1 111 ? -2.328 -4.382 0.645 1.00 98.56 111 ILE A O 1
ATOM 846 N N . ASP A 1 112 ? -0.948 -3.040 1.830 1.00 97.38 112 ASP A N 1
ATOM 847 C CA . ASP A 1 112 ? 0.286 -3.806 1.639 1.00 97.38 112 ASP A CA 1
ATOM 848 C C . ASP A 1 112 ? 0.891 -4.243 2.983 1.00 97.38 112 ASP A C 1
ATOM 850 O O . ASP A 1 112 ? 0.545 -3.717 4.040 1.00 97.38 112 ASP A O 1
ATOM 854 N N . ALA A 1 113 ? 1.812 -5.208 2.951 1.00 95.12 113 ALA A N 1
ATOM 855 C CA . ALA A 1 113 ? 2.667 -5.589 4.079 1.00 95.12 113 ALA A CA 1
ATOM 856 C C . ALA A 1 113 ? 1.915 -5.779 5.420 1.00 95.12 113 ALA A C 1
ATOM 858 O O . ALA A 1 113 ? 1.053 -6.648 5.541 1.00 95.12 113 ALA A O 1
ATOM 859 N N . ASP A 1 114 ? 2.226 -4.982 6.448 1.00 95.00 114 ASP A N 1
ATOM 860 C CA . ASP A 1 114 ? 1.616 -5.110 7.780 1.00 95.00 114 ASP A CA 1
ATOM 861 C C . ASP A 1 114 ? 0.125 -4.720 7.798 1.00 95.00 114 ASP A C 1
ATOM 863 O O . ASP A 1 114 ? -0.620 -5.129 8.685 1.00 95.00 114 ASP A O 1
ATOM 867 N N . GLY A 1 115 ? -0.356 -3.999 6.782 1.00 97.19 115 GLY A N 1
ATOM 868 C CA . GLY A 1 115 ? -1.788 -3.818 6.571 1.00 97.19 115 GLY A CA 1
ATOM 869 C C . GLY A 1 115 ? -2.471 -5.152 6.261 1.00 97.19 115 GLY A C 1
ATOM 870 O O . GLY A 1 115 ? -3.524 -5.452 6.812 1.00 97.19 115 GLY A O 1
ATOM 871 N N . LEU A 1 116 ? -1.837 -6.012 5.456 1.00 97.94 116 LEU A N 1
ATOM 872 C CA . LEU A 1 116 ? -2.350 -7.356 5.165 1.00 97.94 116 LEU A CA 1
ATOM 873 C C . LEU A 1 116 ? -2.287 -8.271 6.390 1.00 97.94 116 LEU A C 1
ATOM 875 O O . LEU A 1 116 ? -3.139 -9.140 6.536 1.00 97.94 116 LEU A O 1
ATOM 879 N N . TRP A 1 117 ? -1.329 -8.042 7.293 1.00 97.06 117 TRP A N 1
ATOM 880 C CA . TRP A 1 117 ? -1.262 -8.728 8.587 1.00 97.06 117 TRP A CA 1
ATOM 881 C C . TRP A 1 117 ? -2.472 -8.423 9.487 1.00 97.06 117 TRP A C 1
ATOM 883 O O . TRP A 1 117 ? -2.924 -9.292 10.238 1.00 97.06 117 TRP A O 1
ATOM 893 N N . LEU A 1 118 ? -3.018 -7.206 9.406 1.00 97.88 118 LEU A N 1
ATOM 894 C CA . LEU A 1 118 ? -4.296 -6.867 10.032 1.00 97.88 118 LEU A CA 1
ATOM 895 C C . LEU A 1 118 ? -5.461 -7.552 9.306 1.00 97.88 118 LEU A C 1
ATOM 897 O O . LEU A 1 118 ? -6.304 -8.163 9.958 1.00 97.88 118 LEU A O 1
ATOM 901 N N . ILE A 1 119 ? -5.490 -7.508 7.971 1.00 98.06 119 ILE A N 1
ATOM 902 C CA . ILE A 1 119 ? -6.589 -8.097 7.190 1.00 98.06 119 ILE A CA 1
ATOM 903 C C . ILE A 1 119 ? -6.672 -9.622 7.339 1.00 98.06 119 ILE A C 1
ATOM 905 O O . ILE A 1 119 ? -7.775 -10.144 7.418 1.00 98.06 119 ILE A O 1
ATOM 909 N N . GLU A 1 120 ? -5.560 -10.353 7.456 1.00 95.44 120 GLU A N 1
ATOM 910 C CA . GLU A 1 120 ? -5.610 -11.806 7.718 1.00 95.44 120 GLU A CA 1
ATOM 911 C C . GLU A 1 120 ? -6.199 -12.145 9.103 1.00 95.44 120 GLU A C 1
ATOM 913 O O . GLU A 1 120 ? -6.691 -13.247 9.300 1.00 95.44 120 GLU A O 1
ATOM 918 N N . ARG A 1 121 ? -6.183 -11.215 10.070 1.00 96.31 121 ARG A N 1
ATOM 919 C CA . ARG A 1 121 ? -6.829 -11.391 11.389 1.00 96.31 121 ARG A CA 1
ATOM 920 C C . ARG A 1 121 ? -8.270 -10.921 11.404 1.00 96.31 121 ARG A C 1
ATOM 922 O O . ARG A 1 121 ? -9.073 -11.442 12.171 1.00 96.31 121 ARG A O 1
ATOM 929 N N . ARG A 1 122 ? -8.557 -9.897 10.604 1.00 97.38 122 ARG A N 1
ATOM 930 C CA . ARG A 1 122 ? -9.846 -9.217 10.536 1.00 97.38 122 ARG A CA 1
ATOM 931 C C . ARG A 1 122 ? -10.291 -9.021 9.081 1.00 97.38 122 ARG A C 1
ATOM 933 O O . ARG A 1 122 ? -10.332 -7.878 8.607 1.00 97.38 122 ARG A O 1
ATOM 940 N N . PRO A 1 123 ? -10.600 -10.104 8.334 1.00 97.19 123 PRO A N 1
ATOM 941 C CA . PRO A 1 123 ? -10.978 -9.992 6.925 1.00 97.19 123 PRO A CA 1
ATOM 942 C C . PRO A 1 123 ? -12.241 -9.150 6.711 1.00 97.19 123 PRO A C 1
ATOM 944 O O . PRO A 1 123 ? -12.409 -8.535 5.657 1.00 97.19 123 PRO A O 1
ATOM 947 N N . GLU A 1 124 ? -13.115 -9.075 7.719 1.00 97.00 124 GLU A N 1
ATOM 948 C CA . GLU A 1 124 ? -14.345 -8.283 7.706 1.00 97.00 124 GLU A CA 1
ATOM 949 C C . GLU A 1 124 ? -14.105 -6.786 7.480 1.00 97.00 124 GLU A C 1
ATOM 951 O O . GLU A 1 124 ? -14.987 -6.103 6.962 1.00 97.00 124 GLU A O 1
ATOM 956 N N . LEU A 1 125 ? -12.903 -6.282 7.793 1.00 97.75 125 LEU A N 1
ATOM 957 C CA . LEU A 1 125 ? -12.557 -4.877 7.583 1.00 97.75 125 LEU A CA 1
ATOM 958 C C . LEU A 1 125 ? -12.635 -4.476 6.111 1.00 97.75 125 LEU A C 1
ATOM 960 O O . LEU A 1 125 ? -12.945 -3.327 5.826 1.00 97.75 125 LEU A O 1
ATOM 964 N N . VAL A 1 126 ? -12.382 -5.390 5.172 1.00 97.56 126 VAL A N 1
ATOM 965 C CA . VAL A 1 126 ? -12.380 -5.086 3.726 1.00 97.56 126 VAL A CA 1
ATOM 966 C C . VAL A 1 126 ? -13.269 -6.005 2.899 1.00 97.56 126 VAL A C 1
ATOM 968 O O . VAL A 1 126 ? -13.457 -5.759 1.708 1.00 97.56 126 VAL A O 1
ATOM 971 N N . LYS A 1 127 ? -13.846 -7.044 3.507 1.00 97.12 127 LYS A N 1
ATOM 972 C CA . LYS A 1 127 ? -14.848 -7.888 2.857 1.00 97.12 127 LYS A CA 1
ATOM 973 C C . LYS A 1 127 ? -16.023 -7.028 2.379 1.00 97.12 127 LYS A C 1
ATOM 975 O O . LYS A 1 127 ? -16.532 -6.200 3.132 1.00 97.12 127 LYS A O 1
ATOM 980 N N . GLY A 1 128 ? -16.446 -7.204 1.128 1.00 97.00 128 GLY A N 1
ATOM 981 C CA . GLY A 1 128 ? -17.522 -6.389 0.549 1.00 97.00 128 GLY A CA 1
ATOM 982 C C . GLY A 1 128 ? -17.105 -5.004 0.041 1.00 97.00 128 GLY A C 1
ATOM 983 O O . GLY A 1 128 ? -17.951 -4.285 -0.487 1.00 97.00 128 GLY A O 1
ATOM 984 N N . TYR A 1 129 ? -15.841 -4.594 0.204 1.00 97.81 129 TYR A N 1
ATOM 985 C CA . TYR A 1 129 ? -15.398 -3.248 -0.158 1.00 97.81 129 TYR A CA 1
ATOM 986 C C . TYR A 1 129 ? -14.699 -3.221 -1.523 1.00 97.81 129 TYR A C 1
ATOM 988 O O . TYR A 1 129 ? -13.567 -3.682 -1.664 1.00 97.81 129 TYR A O 1
ATOM 996 N N . ASN A 1 130 ? -15.380 -2.668 -2.530 1.00 96.69 130 ASN A N 1
ATOM 997 C CA . ASN A 1 130 ? -14.938 -2.684 -3.932 1.00 96.69 130 ASN A CA 1
ATOM 998 C C . ASN A 1 130 ? -13.768 -1.733 -4.218 1.00 96.69 130 ASN A C 1
ATOM 1000 O O . ASN A 1 130 ? -13.042 -1.906 -5.196 1.00 96.69 130 ASN A O 1
ATOM 1004 N N . GLU A 1 131 ? -13.581 -0.718 -3.378 1.00 97.25 131 GLU A N 1
ATOM 1005 C CA . GLU A 1 131 ? -12.515 0.269 -3.509 1.00 97.25 131 GLU A CA 1
ATOM 1006 C C . GLU A 1 131 ? -11.210 -0.165 -2.809 1.00 97.25 131 GLU A C 1
ATOM 1008 O O . GLU A 1 131 ? -10.227 0.577 -2.830 1.00 97.25 131 GLU A O 1
ATOM 1013 N N . ALA A 1 132 ? -11.159 -1.365 -2.215 1.00 98.38 132 ALA A N 1
ATOM 1014 C CA . ALA A 1 132 ? -9.929 -1.931 -1.662 1.00 98.38 132 ALA A CA 1
ATOM 1015 C C . ALA A 1 132 ? -9.112 -2.715 -2.700 1.00 98.38 132 ALA A C 1
ATOM 1017 O O . ALA A 1 132 ? -9.639 -3.477 -3.509 1.00 98.38 132 ALA A O 1
ATOM 1018 N N . MET A 1 133 ? -7.791 -2.575 -2.614 1.00 98.69 133 MET A N 1
ATOM 1019 C CA . MET A 1 133 ? -6.796 -3.329 -3.368 1.00 98.69 133 MET A CA 1
ATOM 1020 C C . MET A 1 133 ? -5.796 -3.932 -2.381 1.00 98.69 133 MET A C 1
ATOM 1022 O O . MET A 1 133 ? -5.085 -3.209 -1.682 1.00 98.69 133 MET A O 1
ATOM 1026 N N . LEU A 1 134 ? -5.741 -5.258 -2.319 1.00 98.69 134 LEU A N 1
ATOM 1027 C CA . LEU A 1 134 ? -4.812 -6.005 -1.476 1.00 98.69 134 LEU A CA 1
ATOM 1028 C C . LEU A 1 134 ? -3.616 -6.436 -2.321 1.00 98.69 134 LEU A C 1
ATOM 1030 O O . LEU A 1 134 ? -3.808 -7.008 -3.393 1.00 98.69 134 LEU A O 1
ATOM 1034 N N . THR A 1 135 ? -2.392 -6.210 -1.843 1.00 98.31 135 THR A N 1
ATOM 1035 C CA . THR A 1 135 ? -1.164 -6.500 -2.609 1.00 98.31 135 THR A CA 1
ATOM 1036 C C . THR A 1 135 ? -0.302 -7.617 -1.998 1.00 98.31 135 THR A C 1
ATOM 1038 O O . THR A 1 135 ? 0.892 -7.403 -1.773 1.00 98.31 135 THR A O 1
ATOM 1041 N N . PRO A 1 136 ? -0.835 -8.819 -1.690 1.00 98.12 136 PRO A N 1
ATOM 1042 C CA . PRO A 1 136 ? -0.074 -9.848 -0.986 1.00 98.12 136 PRO A CA 1
ATOM 1043 C C . PRO A 1 136 ? 1.071 -10.429 -1.819 1.00 98.12 136 PRO A C 1
ATOM 1045 O O . PRO A 1 136 ? 0.918 -10.766 -2.991 1.00 98.12 136 PRO A O 1
ATOM 1048 N N . ASN A 1 137 ? 2.232 -10.621 -1.193 1.00 96.00 137 ASN A N 1
ATOM 1049 C CA . ASN A 1 137 ? 3.246 -11.552 -1.689 1.00 96.00 137 ASN A CA 1
ATOM 1050 C C . ASN A 1 137 ? 2.814 -13.014 -1.465 1.00 96.00 137 ASN A C 1
ATOM 1052 O O . ASN A 1 137 ? 1.811 -13.285 -0.811 1.00 96.00 137 ASN A O 1
ATOM 1056 N N . ALA A 1 138 ? 3.589 -13.979 -1.964 1.00 95.38 138 ALA A N 1
ATOM 1057 C CA . ALA A 1 138 ? 3.245 -15.399 -1.848 1.00 95.38 138 ALA A CA 1
ATOM 1058 C C . ALA A 1 138 ? 3.003 -15.881 -0.401 1.00 95.38 138 ALA A C 1
ATOM 1060 O O . ALA A 1 138 ? 2.144 -16.727 -0.180 1.00 95.38 138 ALA A O 1
ATOM 1061 N N . ALA A 1 139 ? 3.743 -15.365 0.587 1.00 96.00 139 ALA A N 1
ATOM 1062 C CA . ALA A 1 139 ? 3.568 -15.755 1.986 1.00 96.00 139 ALA A CA 1
ATOM 1063 C C . ALA A 1 139 ? 2.352 -15.072 2.632 1.00 96.00 139 ALA A C 1
ATOM 1065 O O . ALA A 1 139 ? 1.620 -15.715 3.377 1.00 96.00 139 ALA A O 1
ATOM 1066 N N . GLU A 1 140 ? 2.131 -13.788 2.344 1.00 97.44 140 GLU A N 1
ATOM 1067 C CA . GLU A 1 140 ? 0.932 -13.044 2.762 1.00 97.44 140 GLU A CA 1
ATOM 1068 C C . GLU A 1 140 ? -0.336 -13.651 2.160 1.00 97.44 140 GLU A C 1
ATOM 1070 O O . GLU A 1 140 ? -1.328 -13.812 2.859 1.00 97.44 140 GLU A O 1
ATOM 1075 N N . PHE A 1 141 ? -0.280 -14.065 0.894 1.00 98.19 141 PHE A N 1
ATOM 1076 C CA . PHE A 1 141 ? -1.401 -14.688 0.204 1.00 98.19 141 PHE A CA 1
ATOM 1077 C C . PHE A 1 141 ? -1.798 -16.011 0.861 1.00 98.19 141 PHE A C 1
ATOM 1079 O O . PHE A 1 141 ? -2.977 -16.214 1.121 1.00 98.19 141 PHE A O 1
ATOM 1086 N N . ARG A 1 142 ? -0.832 -16.885 1.189 1.00 97.75 142 ARG A N 1
ATOM 1087 C CA . ARG A 1 142 ? -1.125 -18.153 1.882 1.00 97.75 142 ARG A CA 1
ATOM 1088 C C . ARG A 1 142 ? -1.811 -17.926 3.226 1.00 97.75 142 ARG A C 1
ATOM 1090 O O . ARG A 1 142 ? -2.814 -18.573 3.504 1.00 97.75 142 ARG A O 1
ATOM 1097 N N . ARG A 1 143 ? -1.322 -16.973 4.027 1.00 97.50 143 ARG A N 1
ATOM 1098 C CA . ARG A 1 143 ? -1.934 -16.645 5.327 1.00 97.50 143 ARG A CA 1
ATOM 1099 C C . ARG A 1 143 ? -3.333 -16.060 5.176 1.00 97.50 143 ARG A C 1
ATOM 1101 O O . ARG A 1 143 ? -4.242 -16.483 5.880 1.00 97.50 143 ARG A O 1
ATOM 1108 N N . LEU A 1 144 ? -3.521 -15.138 4.233 1.00 97.62 144 LEU A N 1
ATOM 1109 C CA . LEU A 1 144 ? -4.833 -14.561 3.949 1.00 97.62 144 LEU A CA 1
ATOM 1110 C C . LEU A 1 144 ? -5.814 -15.625 3.429 1.00 97.62 144 LEU A C 1
ATOM 1112 O O . LEU A 1 144 ? -6.963 -15.661 3.854 1.00 97.62 144 LEU A O 1
ATOM 1116 N N . SER A 1 145 ? -5.347 -16.533 2.571 1.00 97.75 145 SER A N 1
ATOM 1117 C CA . SER A 1 145 ? -6.123 -17.677 2.093 1.00 97.75 145 SER A CA 1
ATOM 1118 C C . SER A 1 145 ? -6.529 -18.600 3.242 1.00 97.75 145 SER A C 1
ATOM 1120 O O . SER A 1 145 ? -7.703 -18.942 3.361 1.00 97.75 145 SER A O 1
ATOM 1122 N N . ALA A 1 146 ? -5.602 -18.947 4.139 1.00 97.56 146 ALA A N 1
ATOM 1123 C CA . ALA A 1 146 ? -5.917 -19.757 5.312 1.00 97.56 146 ALA A CA 1
ATOM 1124 C C . ALA A 1 146 ? -6.963 -19.081 6.209 1.00 97.56 146 ALA A C 1
ATOM 1126 O O . ALA A 1 146 ? -7.896 -19.740 6.658 1.00 97.56 146 ALA A O 1
ATOM 1127 N N . ALA A 1 147 ? -6.848 -17.769 6.419 1.00 97.00 147 ALA A N 1
ATOM 1128 C CA . ALA A 1 147 ? -7.781 -17.009 7.244 1.00 97.00 147 ALA A CA 1
ATOM 1129 C C . ALA A 1 147 ? -9.195 -16.912 6.649 1.00 97.00 147 ALA A C 1
ATOM 1131 O O . ALA A 1 147 ? -10.175 -16.945 7.388 1.00 97.00 147 ALA A O 1
ATOM 1132 N N . VAL A 1 148 ? -9.314 -16.776 5.325 1.00 97.38 148 VAL A N 1
ATOM 1133 C CA . VAL A 1 148 ? -10.604 -16.538 4.653 1.00 97.38 148 VAL A CA 1
ATOM 1134 C C . VAL A 1 148 ? -11.281 -17.836 4.211 1.00 97.38 148 VAL A C 1
ATOM 1136 O O . VAL A 1 148 ? -12.500 -17.955 4.309 1.00 97.38 148 VAL A O 1
ATOM 1139 N N . LEU A 1 149 ? -10.503 -18.798 3.713 1.00 97.12 149 LEU A N 1
ATOM 1140 C CA . LEU A 1 149 ? -10.986 -20.034 3.087 1.00 97.12 149 LEU A CA 1
ATOM 1141 C C . LEU A 1 149 ? -10.685 -21.296 3.908 1.00 97.12 149 LEU A C 1
ATOM 1143 O O . LEU A 1 149 ? -11.175 -22.368 3.565 1.00 97.12 149 LEU A O 1
ATOM 1147 N N . GLY A 1 150 ? -9.855 -21.209 4.952 1.00 97.00 150 GLY A N 1
ATOM 1148 C CA . GLY A 1 150 ? -9.434 -22.371 5.743 1.00 97.00 150 GLY A CA 1
ATOM 1149 C C . GLY A 1 150 ? -8.351 -23.240 5.088 1.00 97.00 150 GLY A C 1
ATOM 1150 O O . GLY A 1 150 ? -8.056 -24.318 5.599 1.00 97.00 150 GLY A O 1
ATOM 1151 N N . ARG A 1 151 ? -7.748 -22.800 3.973 1.00 96.00 151 ARG A N 1
ATOM 1152 C CA . ARG A 1 151 ? -6.663 -23.511 3.264 1.00 96.00 151 ARG A CA 1
ATOM 1153 C C . ARG A 1 151 ? -5.665 -22.550 2.619 1.00 96.00 151 ARG A C 1
ATOM 1155 O O . ARG A 1 151 ? -6.032 -21.432 2.270 1.00 96.00 151 ARG A O 1
ATOM 1162 N N . GLU A 1 152 ? -4.417 -22.974 2.432 1.00 94.94 152 GLU A N 1
ATOM 1163 C CA . GLU A 1 152 ? -3.331 -22.125 1.898 1.00 94.94 152 GLU A CA 1
ATOM 1164 C C . GLU A 1 152 ? -3.141 -22.205 0.372 1.00 94.94 152 GLU A C 1
ATOM 1166 O O . GLU A 1 152 ? -2.476 -21.347 -0.208 1.00 94.94 152 GLU A O 1
ATOM 1171 N N . ASP A 1 153 ? -3.690 -23.230 -0.276 1.00 93.56 153 ASP A N 1
ATOM 1172 C CA . ASP A 1 153 ? -3.477 -23.586 -1.685 1.00 93.56 153 ASP A CA 1
ATOM 1173 C C . ASP A 1 153 ? -4.555 -23.038 -2.633 1.00 93.56 153 ASP A C 1
ATOM 1175 O O . ASP A 1 153 ? -4.625 -23.441 -3.795 1.00 93.56 153 ASP A O 1
ATOM 1179 N N . ALA A 1 154 ? -5.387 -22.108 -2.157 1.00 95.25 154 ALA A N 1
ATOM 1180 C CA . ALA A 1 154 ? -6.437 -21.520 -2.972 1.00 95.25 154 ALA A CA 1
ATOM 1181 C C . ALA A 1 154 ? -5.874 -20.705 -4.143 1.00 95.25 154 ALA A C 1
ATOM 1183 O O . ALA A 1 154 ? -4.782 -20.130 -4.091 1.00 95.25 154 ALA A O 1
ATOM 1184 N N . THR A 1 155 ? -6.663 -20.597 -5.205 1.00 96.69 155 THR A N 1
ATOM 1185 C CA . THR A 1 155 ? -6.356 -19.690 -6.309 1.00 96.69 155 THR A CA 1
ATOM 1186 C C . THR A 1 155 ? -6.687 -18.244 -5.934 1.00 96.69 155 THR A C 1
ATOM 1188 O O . THR A 1 155 ? -7.510 -17.966 -5.059 1.00 96.69 155 THR A O 1
ATOM 1191 N N . VAL A 1 156 ? -6.070 -17.283 -6.629 1.00 97.12 156 VAL A N 1
ATOM 1192 C CA . VAL A 1 156 ? -6.374 -15.853 -6.439 1.00 97.12 156 VAL A CA 1
ATOM 1193 C C . VAL A 1 156 ? -7.843 -15.519 -6.735 1.00 97.12 156 VAL A C 1
ATOM 1195 O O . VAL A 1 156 ? -8.391 -14.607 -6.119 1.00 97.12 156 VAL A O 1
ATOM 1198 N N . LEU A 1 157 ? -8.483 -16.276 -7.635 1.00 96.69 157 LEU A N 1
ATOM 1199 C CA . LEU A 1 157 ? -9.897 -16.118 -7.968 1.00 96.69 157 LEU A CA 1
ATOM 1200 C C . LEU A 1 157 ? -10.788 -16.561 -6.804 1.00 96.69 157 LEU A C 1
ATOM 1202 O O . LEU A 1 157 ? -11.621 -15.779 -6.364 1.00 96.69 157 LEU A O 1
ATOM 1206 N N . GLU A 1 158 ? -10.539 -17.745 -6.237 1.00 96.81 158 GLU A N 1
ATOM 1207 C CA . GLU A 1 158 ? -11.294 -18.264 -5.085 1.00 96.81 158 GLU A CA 1
ATOM 1208 C C . GLU A 1 158 ? -11.216 -17.319 -3.875 1.00 96.81 158 GLU A C 1
ATOM 1210 O O . GLU A 1 158 ? -12.217 -17.066 -3.204 1.00 96.81 158 GLU A O 1
ATOM 1215 N N . LEU A 1 159 ? -10.033 -16.749 -3.605 1.00 97.56 159 LEU A N 1
ATOM 1216 C CA . LEU A 1 159 ? -9.881 -15.762 -2.534 1.00 97.56 159 LEU A CA 1
ATOM 1217 C C . LEU A 1 159 ? -10.656 -14.471 -2.833 1.00 97.56 159 LEU A C 1
ATOM 1219 O O . LEU A 1 159 ? -11.296 -13.914 -1.940 1.00 97.56 159 LEU A O 1
ATOM 1223 N N . CYS A 1 160 ? -10.602 -13.986 -4.075 1.00 97.50 160 CYS A N 1
ATOM 1224 C CA . CYS A 1 160 ? -11.323 -12.787 -4.494 1.00 97.50 160 CYS A CA 1
ATOM 1225 C C . CYS A 1 160 ? -12.845 -12.970 -4.373 1.00 97.50 160 CYS A C 1
ATOM 1227 O O . CYS A 1 160 ? -13.523 -12.104 -3.816 1.00 97.50 160 CYS A O 1
ATOM 1229 N N . GLU A 1 161 ? -13.367 -14.121 -4.803 1.00 96.38 161 GLU A N 1
ATOM 1230 C CA . GLU A 1 161 ? -14.781 -14.487 -4.680 1.00 96.38 161 GLU A CA 1
ATOM 1231 C C . GLU A 1 161 ? -15.225 -14.542 -3.213 1.00 96.38 161 GLU A C 1
ATOM 1233 O O . GLU A 1 161 ? -16.238 -13.944 -2.848 1.00 96.38 161 GLU A O 1
ATOM 1238 N N . ALA A 1 162 ? -14.439 -15.175 -2.337 1.00 96.88 162 ALA A N 1
ATOM 1239 C CA . ALA A 1 162 ? -14.770 -15.282 -0.915 1.00 96.88 162 ALA A CA 1
ATOM 1240 C C . ALA A 1 162 ? -14.735 -13.939 -0.162 1.00 96.88 162 ALA A C 1
ATOM 1242 O O . ALA A 1 162 ? -15.484 -13.740 0.804 1.00 96.88 162 ALA A O 1
ATOM 1243 N N . MET A 1 163 ? -13.881 -13.010 -0.602 1.00 96.50 163 MET A N 1
ATOM 1244 C CA . MET A 1 163 ? -13.805 -11.647 -0.068 1.00 96.50 163 MET A CA 1
ATOM 1245 C C . MET A 1 163 ? -14.885 -10.714 -0.638 1.00 96.50 163 MET A C 1
ATOM 1247 O O . MET A 1 163 ? -15.160 -9.674 -0.036 1.00 96.50 163 MET A O 1
ATOM 1251 N N . ALA A 1 164 ? -15.520 -11.087 -1.754 1.00 94.75 164 ALA A N 1
ATOM 1252 C CA . ALA A 1 164 ? -16.701 -10.440 -2.326 1.00 94.75 164 ALA A CA 1
ATOM 1253 C C . ALA A 1 164 ? -16.601 -8.905 -2.446 1.00 94.75 164 ALA A C 1
ATOM 1255 O O . ALA A 1 164 ? -17.534 -8.196 -2.085 1.00 94.75 164 ALA A O 1
ATOM 1256 N N . GLY A 1 165 ? -15.468 -8.370 -2.909 1.00 94.88 165 GLY A N 1
ATOM 1257 C CA . GLY A 1 165 ? -15.286 -6.918 -3.019 1.00 94.88 165 GLY A CA 1
ATOM 1258 C C . GLY A 1 165 ? -13.882 -6.478 -3.434 1.00 94.88 165 GLY A C 1
ATOM 1259 O O . GLY A 1 165 ? -13.716 -5.933 -4.524 1.00 94.88 165 GLY A O 1
ATOM 1260 N N . PRO A 1 166 ? -12.854 -6.713 -2.603 1.00 97.88 166 PRO A N 1
ATOM 1261 C CA . PRO A 1 166 ? -11.529 -6.177 -2.864 1.00 97.88 166 PRO A CA 1
ATOM 1262 C C . PRO A 1 166 ? -10.875 -6.814 -4.091 1.00 97.88 166 PRO A C 1
ATOM 1264 O O . PRO A 1 166 ? -11.025 -8.007 -4.371 1.00 97.88 166 PRO A O 1
ATOM 1267 N N . ILE A 1 167 ? -10.069 -6.010 -4.779 1.00 98.62 167 ILE A N 1
ATOM 1268 C CA . ILE A 1 167 ? -9.154 -6.471 -5.821 1.00 98.62 167 ILE A CA 1
ATOM 1269 C C . ILE A 1 167 ? -7.962 -7.144 -5.143 1.00 98.62 167 ILE A C 1
ATOM 1271 O O . ILE A 1 167 ? -7.335 -6.563 -4.257 1.00 98.62 167 ILE A O 1
ATOM 1275 N N . ILE A 1 168 ? -7.618 -8.352 -5.579 1.00 98.56 168 ILE A N 1
ATOM 1276 C CA . ILE A 1 168 ? -6.454 -9.089 -5.088 1.00 98.56 168 ILE A CA 1
ATOM 1277 C C . ILE A 1 168 ? -5.356 -9.039 -6.149 1.00 98.56 168 ILE A C 1
ATOM 1279 O O . ILE A 1 168 ? -5.485 -9.641 -7.214 1.00 98.56 168 ILE A O 1
ATOM 1283 N N . LEU A 1 169 ? -4.267 -8.335 -5.842 1.00 98.44 169 LEU A N 1
ATOM 1284 C CA . LEU A 1 169 ? -3.039 -8.271 -6.631 1.00 98.44 169 LEU A CA 1
ATOM 1285 C C . LEU A 1 169 ? -1.992 -9.176 -5.967 1.00 98.44 169 LEU A C 1
ATOM 1287 O O . LEU A 1 169 ? -1.235 -8.760 -5.088 1.00 98.44 169 LEU A O 1
ATOM 1291 N N . GLN A 1 170 ? -1.953 -10.441 -6.375 1.00 97.88 170 GLN A N 1
ATOM 1292 C CA . GLN A 1 170 ? -0.988 -11.414 -5.873 1.00 97.88 170 GLN A CA 1
ATOM 1293 C C . GLN A 1 170 ? 0.374 -11.205 -6.549 1.00 97.88 170 GLN A C 1
ATOM 1295 O O . GLN A 1 170 ? 0.552 -11.501 -7.734 1.00 97.88 170 GLN A O 1
ATOM 1300 N N . LYS A 1 171 ? 1.356 -10.723 -5.779 1.00 95.75 171 LYS A N 1
ATOM 1301 C CA . LYS A 1 171 ? 2.730 -10.469 -6.236 1.00 95.75 171 LYS A CA 1
ATOM 1302 C C . LYS A 1 171 ? 3.492 -11.786 -6.397 1.00 95.75 171 LYS A C 1
ATOM 1304 O O . LYS A 1 171 ? 3.539 -12.599 -5.469 1.00 95.75 171 LYS A O 1
ATOM 1309 N N . GLY A 1 172 ? 4.169 -11.971 -7.530 1.00 92.88 172 GLY A N 1
ATOM 1310 C CA . GLY A 1 172 ? 4.815 -13.244 -7.860 1.00 92.88 172 GLY A CA 1
ATOM 1311 C C . GLY A 1 172 ? 5.963 -13.156 -8.866 1.00 92.88 172 GLY A C 1
ATOM 1312 O O . GLY A 1 172 ? 6.618 -12.124 -9.041 1.00 92.88 172 GLY A O 1
ATOM 1313 N N . ALA A 1 173 ? 6.268 -14.283 -9.515 1.00 90.38 173 ALA A N 1
ATOM 1314 C CA . ALA A 1 173 ? 7.073 -14.277 -10.741 1.00 90.38 173 ALA A CA 1
ATOM 1315 C C . ALA A 1 173 ? 6.294 -13.550 -11.849 1.00 90.38 173 ALA A C 1
ATOM 1317 O O . ALA A 1 173 ? 6.780 -12.574 -12.424 1.00 90.38 173 ALA A O 1
ATOM 1318 N N . VAL A 1 174 ? 5.032 -13.948 -12.005 1.00 92.25 174 VAL A N 1
ATOM 1319 C CA . VAL A 1 174 ? 3.973 -13.236 -12.721 1.00 92.25 174 VAL A CA 1
ATOM 1320 C C . VAL A 1 174 ? 3.011 -12.695 -11.668 1.00 92.25 174 VAL A C 1
ATOM 1322 O O . VAL A 1 174 ? 2.622 -13.449 -10.775 1.00 92.25 174 VAL A O 1
ATOM 1325 N N . ASP A 1 175 ? 2.664 -11.412 -11.744 1.00 95.94 175 ASP A N 1
ATOM 1326 C CA . ASP A 1 175 ? 1.644 -10.849 -10.855 1.00 95.94 175 ASP A CA 1
ATOM 1327 C C . ASP A 1 175 ? 0.258 -11.203 -11.394 1.00 95.94 175 ASP A C 1
ATOM 1329 O O . ASP A 1 175 ? 0.008 -11.091 -12.601 1.00 95.94 175 ASP A O 1
ATOM 1333 N N . LEU A 1 176 ? -0.622 -11.648 -10.501 1.00 97.88 176 LEU A N 1
ATOM 1334 C CA . LEU A 1 176 ? -1.989 -12.045 -10.819 1.00 97.88 176 LEU A CA 1
ATOM 1335 C C . LEU A 1 176 ? -2.966 -11.049 -10.201 1.00 97.88 176 LEU A C 1
ATOM 1337 O O . LEU A 1 176 ? -2.835 -10.711 -9.027 1.00 97.88 176 LEU A O 1
ATOM 1341 N N . ILE A 1 177 ? -3.943 -10.597 -10.980 1.00 98.38 177 ILE A N 1
ATOM 1342 C CA . ILE A 1 177 ? -4.961 -9.642 -10.544 1.00 98.38 177 ILE A CA 1
ATOM 1343 C C . ILE A 1 177 ? -6.332 -10.296 -10.704 1.00 98.38 177 ILE A C 1
ATOM 1345 O O . ILE A 1 177 ? -6.747 -10.621 -11.818 1.00 98.38 177 ILE A O 1
ATOM 1349 N N . ALA A 1 178 ? -7.032 -10.477 -9.588 1.00 98.06 178 ALA A N 1
ATOM 1350 C CA . ALA A 1 178 ? -8.428 -10.895 -9.550 1.00 98.06 178 ALA A CA 1
ATOM 1351 C C . ALA A 1 178 ? -9.284 -9.773 -8.963 1.00 98.06 178 ALA A C 1
ATOM 1353 O O . ALA A 1 178 ? -8.866 -9.082 -8.034 1.00 98.06 178 ALA A O 1
ATOM 1354 N N . ALA A 1 179 ? -10.475 -9.583 -9.518 1.00 96.69 179 ALA A N 1
ATOM 1355 C CA . ALA A 1 179 ? -11.439 -8.602 -9.046 1.00 96.69 179 ALA A CA 1
ATOM 1356 C C . ALA A 1 179 ? -12.859 -9.128 -9.288 1.00 96.69 179 ALA A C 1
ATOM 1358 O O . ALA A 1 179 ? -13.048 -9.841 -10.275 1.00 96.69 179 ALA A O 1
ATOM 1359 N N . PRO A 1 180 ? -13.862 -8.734 -8.480 1.00 91.81 180 PRO A N 1
ATOM 1360 C CA . PRO A 1 180 ? -15.236 -9.223 -8.638 1.00 91.81 180 PRO A CA 1
ATOM 1361 C C . PRO A 1 180 ? -15.841 -8.975 -10.028 1.00 91.81 180 PRO A C 1
ATOM 1363 O O . PRO A 1 180 ? -16.684 -9.730 -10.494 1.00 91.81 180 PRO A O 1
ATOM 1366 N N . GLN A 1 181 ? -15.406 -7.912 -10.708 1.00 88.69 181 GLN A N 1
ATOM 1367 C CA . GLN A 1 181 ? -15.851 -7.540 -12.054 1.00 88.69 181 GLN A CA 1
ATOM 1368 C C . GLN A 1 181 ? -15.153 -8.300 -13.196 1.00 88.69 181 GLN A C 1
ATOM 1370 O O . GLN A 1 181 ? -15.445 -8.039 -14.364 1.00 88.69 181 GLN A O 1
ATOM 1375 N N . LEU A 1 182 ? -14.188 -9.174 -12.901 1.00 89.38 182 LEU A N 1
ATOM 1376 C CA . LEU A 1 182 ? -13.445 -9.933 -13.903 1.00 89.38 182 LEU A CA 1
ATOM 1377 C C . LEU A 1 182 ? -13.935 -11.381 -13.949 1.00 89.38 182 LEU A C 1
ATOM 1379 O O . LEU A 1 182 ? -13.975 -12.053 -12.927 1.00 89.38 182 LEU A O 1
ATOM 1383 N N . SER A 1 183 ? -14.223 -11.882 -15.151 1.00 86.19 183 SER A N 1
ATOM 1384 C CA . SER A 1 183 ? -14.518 -13.305 -15.370 1.00 86.19 183 SER A CA 1
ATOM 1385 C C . SER A 1 183 ? -13.269 -14.190 -15.322 1.00 86.19 183 SER A C 1
ATOM 1387 O O . SER A 1 183 ? -13.374 -15.394 -15.125 1.00 86.19 183 SER A O 1
ATOM 1389 N N . GLU A 1 184 ? -12.089 -13.604 -15.536 1.00 91.75 184 GLU A N 1
ATOM 1390 C CA . GLU A 1 184 ? -10.810 -14.308 -15.572 1.00 91.75 184 GLU A CA 1
ATOM 1391 C C . GLU A 1 184 ? -9.711 -13.481 -14.902 1.00 91.75 184 GLU A C 1
ATOM 1393 O O . GLU A 1 184 ? -9.703 -12.246 -14.948 1.00 91.75 184 GLU A O 1
ATOM 1398 N N . VAL A 1 185 ? -8.740 -14.181 -14.316 1.00 96.00 185 VAL A N 1
ATOM 1399 C CA . VAL A 1 185 ? -7.567 -13.575 -13.681 1.00 96.00 185 VAL A CA 1
ATOM 1400 C C . VAL A 1 185 ? -6.705 -12.871 -14.727 1.00 96.00 185 VAL A C 1
ATOM 1402 O O . VAL A 1 185 ? -6.252 -13.478 -15.700 1.00 96.00 185 VAL A O 1
ATOM 1405 N N . ARG A 1 186 ? -6.403 -11.594 -14.493 1.00 96.06 186 ARG A N 1
ATOM 1406 C CA . ARG A 1 186 ? -5.455 -10.832 -15.310 1.00 96.06 186 ARG A CA 1
ATOM 1407 C C . ARG A 1 186 ? -4.029 -11.160 -14.892 1.00 96.06 186 ARG A C 1
ATOM 1409 O O . ARG A 1 186 ? -3.726 -11.317 -13.711 1.00 96.06 186 ARG A O 1
ATOM 1416 N N . ARG A 1 187 ? -3.138 -11.255 -15.875 1.00 94.69 187 ARG A N 1
ATOM 1417 C CA . ARG A 1 187 ? -1.713 -11.537 -15.678 1.00 94.69 187 ARG A CA 1
ATOM 1418 C C . ARG A 1 187 ? -0.901 -10.336 -16.122 1.00 94.69 187 ARG A C 1
ATOM 1420 O O . ARG A 1 187 ? -1.068 -9.876 -17.250 1.00 94.69 187 ARG A O 1
ATOM 1427 N N . CYS A 1 188 ? 0.003 -9.858 -15.273 1.00 90.12 188 CYS A N 1
ATOM 1428 C CA . CYS A 1 188 ? 0.965 -8.855 -15.709 1.00 90.12 188 CYS A CA 1
ATOM 1429 C C . CYS A 1 188 ? 1.930 -9.490 -16.720 1.00 90.12 188 CYS A C 1
ATOM 1431 O O . CYS A 1 188 ? 2.672 -10.410 -16.378 1.00 90.12 188 CYS A O 1
ATOM 1433 N N . ALA A 1 189 ? 1.899 -9.002 -17.961 1.00 80.06 189 ALA A N 1
ATOM 1434 C CA . ALA A 1 189 ? 2.737 -9.510 -19.045 1.00 80.06 189 ALA A CA 1
ATOM 1435 C C . ALA A 1 189 ? 4.204 -9.057 -18.945 1.00 80.06 189 ALA A C 1
ATOM 1437 O O . ALA A 1 189 ? 5.065 -9.662 -19.576 1.00 80.06 189 ALA A O 1
ATOM 1438 N N . GLU A 1 190 ? 4.499 -8.008 -18.167 1.00 88.06 190 GLU A N 1
ATOM 1439 C CA . GLU A 1 190 ? 5.864 -7.499 -18.043 1.00 88.06 190 GLU A CA 1
ATOM 1440 C C . GLU A 1 190 ? 6.724 -8.444 -17.194 1.00 88.06 190 GLU A C 1
ATOM 1442 O O . GLU A 1 190 ? 6.384 -8.835 -16.069 1.00 88.06 190 GLU A O 1
ATOM 1447 N N . GLU A 1 191 ? 7.883 -8.811 -17.726 1.00 87.50 191 GLU A N 1
ATOM 1448 C CA . GLU A 1 191 ? 8.828 -9.661 -17.014 1.00 87.50 191 GLU A CA 1
ATOM 1449 C C . GLU A 1 191 ? 9.516 -8.893 -15.881 1.00 87.50 191 GLU A C 1
ATOM 1451 O O . GLU A 1 191 ? 9.873 -7.721 -16.006 1.00 87.50 191 GLU A O 1
ATOM 1456 N N . GLY A 1 192 ? 9.738 -9.570 -14.755 1.00 83.12 192 GLY A N 1
ATOM 1457 C CA . GLY A 1 192 ? 10.494 -8.997 -13.643 1.00 83.12 192 GLY A CA 1
ATOM 1458 C C . GLY A 1 192 ? 12.002 -8.953 -13.916 1.00 83.12 192 GLY A C 1
ATOM 1459 O O . GLY A 1 192 ? 12.519 -9.634 -14.800 1.00 83.12 192 GLY A O 1
ATOM 1460 N N . ALA A 1 193 ? 12.739 -8.199 -13.099 1.00 89.94 193 ALA A N 1
ATOM 1461 C CA . ALA A 1 193 ? 14.199 -8.198 -13.150 1.00 89.94 193 ALA A CA 1
ATOM 1462 C C . ALA A 1 193 ? 14.812 -9.423 -12.426 1.00 89.94 193 ALA A C 1
ATOM 1464 O O . ALA A 1 193 ? 14.254 -9.893 -11.428 1.00 89.94 193 ALA A O 1
ATOM 1465 N N . PRO A 1 194 ? 16.014 -9.891 -12.830 1.00 89.75 194 PRO A N 1
ATOM 1466 C CA . PRO A 1 194 ? 16.740 -10.979 -12.155 1.00 89.75 194 PRO A CA 1
ATOM 1467 C C . PRO A 1 194 ? 17.172 -10.682 -10.709 1.00 89.75 194 PRO A C 1
ATOM 1469 O O . PRO A 1 194 ? 17.661 -11.569 -10.009 1.00 89.75 194 PRO A O 1
ATOM 1472 N N . ARG A 1 195 ? 17.033 -9.434 -10.249 1.00 89.62 195 ARG A N 1
ATOM 1473 C CA . ARG A 1 195 ? 17.343 -9.012 -8.882 1.00 89.62 195 ARG A CA 1
ATOM 1474 C C . ARG A 1 195 ? 16.142 -8.312 -8.266 1.00 89.62 195 ARG A C 1
ATOM 1476 O O . ARG A 1 195 ? 15.500 -7.493 -8.911 1.00 89.62 195 ARG A O 1
ATOM 1483 N N . ARG A 1 196 ? 15.891 -8.607 -6.990 1.00 86.12 196 ARG A N 1
ATOM 1484 C CA . ARG A 1 196 ? 14.810 -8.013 -6.198 1.00 86.12 196 ARG A CA 1
ATOM 1485 C C . ARG A 1 196 ? 15.388 -7.342 -4.948 1.00 86.12 196 ARG A C 1
ATOM 1487 O O . ARG A 1 196 ? 15.629 -8.042 -3.966 1.00 86.12 196 ARG A O 1
ATOM 1494 N N . PRO A 1 197 ? 15.682 -6.029 -4.976 1.00 89.62 197 PRO A N 1
ATOM 1495 C CA . PRO A 1 197 ? 15.997 -5.299 -3.754 1.00 89.62 197 PRO A CA 1
ATOM 1496 C C . PRO A 1 197 ? 14.766 -5.256 -2.835 1.00 89.62 197 PRO A C 1
ATOM 1498 O O . PRO A 1 197 ? 13.629 -5.386 -3.292 1.00 89.62 197 PRO A O 1
ATOM 1501 N N . GLY A 1 198 ? 14.984 -5.067 -1.531 1.00 87.44 198 GLY A N 1
ATOM 1502 C CA . GLY A 1 198 ? 13.886 -4.727 -0.621 1.00 87.44 198 GLY A CA 1
ATOM 1503 C C . GLY A 1 198 ? 13.228 -3.406 -1.038 1.00 87.44 198 GLY A C 1
ATOM 1504 O O . GLY A 1 198 ? 13.888 -2.567 -1.641 1.00 87.44 198 GLY A O 1
ATOM 1505 N N . GLY A 1 199 ? 11.939 -3.226 -0.744 1.00 88.31 199 GLY A N 1
ATOM 1506 C CA . GLY A 1 199 ? 11.201 -1.990 -1.053 1.00 88.31 199 GLY A CA 1
ATOM 1507 C C . GLY A 1 199 ? 10.399 -1.991 -2.361 1.00 88.31 199 GLY A C 1
ATOM 1508 O O . GLY A 1 199 ? 9.619 -1.077 -2.595 1.00 88.31 199 GLY A O 1
ATOM 1509 N N . LEU A 1 200 ? 10.499 -3.034 -3.199 1.00 93.12 200 LEU A N 1
ATOM 1510 C CA . LEU A 1 200 ? 9.681 -3.127 -4.423 1.00 93.12 200 LEU A CA 1
ATOM 1511 C C . LEU A 1 200 ? 8.167 -3.145 -4.145 1.00 93.12 200 LEU A C 1
ATOM 1513 O O . LEU A 1 200 ? 7.393 -2.623 -4.942 1.00 93.12 200 LEU A O 1
ATOM 1517 N N . GLY A 1 201 ? 7.752 -3.745 -3.023 1.00 94.69 201 GLY A N 1
ATOM 1518 C CA . GLY A 1 201 ? 6.355 -3.720 -2.576 1.00 94.69 201 GLY A CA 1
ATOM 1519 C C . GLY A 1 201 ? 5.882 -2.306 -2.244 1.00 94.69 201 GLY A C 1
ATOM 1520 O O . GLY A 1 201 ? 4.797 -1.921 -2.665 1.00 94.69 201 GLY A O 1
ATOM 1521 N N . ASP A 1 202 ? 6.745 -1.507 -1.611 1.00 97.12 202 ASP A N 1
ATOM 1522 C CA . ASP A 1 202 ? 6.451 -0.116 -1.274 1.00 97.12 202 ASP A CA 1
ATOM 1523 C C . ASP A 1 202 ? 6.288 0.734 -2.541 1.00 97.12 202 ASP A C 1
ATOM 1525 O O . ASP A 1 202 ? 5.338 1.508 -2.641 1.00 97.12 202 ASP A O 1
ATOM 1529 N N . PHE A 1 203 ? 7.147 0.543 -3.552 1.00 97.06 203 PHE A N 1
ATOM 1530 C CA . PHE A 1 203 ? 6.987 1.218 -4.845 1.00 97.06 203 PHE A CA 1
ATOM 1531 C C . PHE A 1 203 ? 5.655 0.874 -5.507 1.00 97.06 203 PHE A C 1
ATOM 1533 O O . PHE A 1 203 ? 4.960 1.771 -5.975 1.00 97.06 203 PHE A O 1
ATOM 1540 N N . LEU A 1 204 ? 5.273 -0.408 -5.503 1.00 97.81 204 LEU A N 1
ATOM 1541 C CA . LEU A 1 204 ? 3.987 -0.843 -6.041 1.00 97.81 204 LEU A CA 1
ATOM 1542 C C . LEU A 1 204 ? 2.825 -0.196 -5.289 1.00 97.81 204 LEU A C 1
ATOM 1544 O O . LEU A 1 204 ? 1.933 0.349 -5.931 1.00 97.81 204 LEU A O 1
ATOM 1548 N N . ALA A 1 205 ? 2.845 -0.223 -3.956 1.00 98.25 205 ALA A N 1
ATOM 1549 C CA . ALA A 1 205 ? 1.785 0.339 -3.129 1.00 98.25 205 ALA A CA 1
ATOM 1550 C C . ALA A 1 205 ? 1.636 1.857 -3.342 1.00 98.25 205 ALA A C 1
ATOM 1552 O O . ALA A 1 205 ? 0.526 2.352 -3.536 1.00 98.25 205 ALA A O 1
ATOM 1553 N N . GLY A 1 206 ? 2.757 2.584 -3.382 1.00 98.06 206 GLY A N 1
ATOM 1554 C CA . GLY A 1 206 ? 2.797 4.021 -3.647 1.00 98.06 206 GLY A CA 1
ATOM 1555 C C . GLY A 1 206 ? 2.294 4.394 -5.040 1.00 98.06 206 GLY A C 1
ATOM 1556 O O . GLY A 1 206 ? 1.371 5.197 -5.177 1.00 98.06 206 GLY A O 1
ATOM 1557 N N . SER A 1 207 ? 2.855 3.775 -6.083 1.00 98.31 207 SER A N 1
ATOM 1558 C CA . SER A 1 207 ? 2.425 3.996 -7.467 1.00 98.31 207 SER A CA 1
ATOM 1559 C C . SER A 1 207 ? 0.952 3.636 -7.677 1.00 98.31 207 SER A C 1
ATOM 1561 O O . SER A 1 207 ? 0.229 4.378 -8.342 1.00 98.31 207 SER A O 1
ATOM 1563 N N . LEU A 1 208 ? 0.488 2.533 -7.079 1.00 98.56 208 LEU A N 1
ATOM 1564 C CA . LEU A 1 208 ? -0.915 2.129 -7.123 1.00 98.56 208 LEU A CA 1
ATOM 1565 C C . LEU A 1 208 ? -1.821 3.144 -6.421 1.00 98.56 208 LEU A C 1
ATOM 1567 O O . LEU A 1 208 ? -2.895 3.424 -6.937 1.00 98.56 208 LEU A O 1
ATOM 1571 N N . GLY A 1 209 ? -1.392 3.744 -5.307 1.00 98.19 209 GLY A N 1
ATOM 1572 C CA . GLY A 1 209 ? -2.141 4.807 -4.633 1.00 98.19 209 GLY A CA 1
ATOM 1573 C C . GLY A 1 209 ? -2.447 5.991 -5.557 1.00 98.19 209 GLY A C 1
ATOM 1574 O O . GLY A 1 209 ? -3.606 6.395 -5.679 1.00 98.19 209 GLY A O 1
ATOM 1575 N N . THR A 1 210 ? -1.437 6.498 -6.273 1.00 97.94 210 THR A N 1
ATOM 1576 C CA . THR A 1 210 ? -1.613 7.585 -7.257 1.00 97.94 210 THR A CA 1
ATOM 1577 C C . THR A 1 210 ? -2.533 7.165 -8.403 1.00 97.94 210 THR A C 1
ATOM 1579 O O . THR A 1 210 ? -3.487 7.868 -8.739 1.00 97.94 210 THR A O 1
ATOM 1582 N N . LEU A 1 211 ? -2.284 5.991 -8.987 1.00 97.31 211 LEU A N 1
ATOM 1583 C CA . LEU A 1 211 ? -3.063 5.493 -10.121 1.00 97.31 211 LEU A CA 1
ATOM 1584 C C . LEU A 1 211 ? -4.520 5.193 -9.740 1.00 97.31 211 LEU A C 1
ATOM 1586 O O . LEU A 1 211 ? -5.418 5.438 -10.543 1.00 97.31 211 LEU A O 1
ATOM 1590 N N . ALA A 1 212 ? -4.773 4.712 -8.523 1.00 97.81 212 ALA A N 1
ATOM 1591 C CA . ALA A 1 212 ? -6.113 4.460 -8.003 1.00 97.81 212 ALA A CA 1
ATOM 1592 C C . ALA A 1 212 ? -6.892 5.764 -7.789 1.00 97.81 212 ALA A C 1
ATOM 1594 O O . ALA A 1 212 ? -8.050 5.855 -8.202 1.00 97.81 212 ALA A O 1
ATOM 1595 N N . ALA A 1 213 ? -6.250 6.791 -7.218 1.00 96.31 213 ALA A N 1
ATOM 1596 C CA . ALA A 1 213 ? -6.838 8.124 -7.092 1.00 96.31 213 ALA A CA 1
ATOM 1597 C C . ALA A 1 213 ? -7.263 8.672 -8.464 1.00 96.31 213 ALA A C 1
ATOM 1599 O O . ALA A 1 213 ? -8.407 9.092 -8.653 1.00 96.31 213 ALA A O 1
ATOM 1600 N N . TRP A 1 214 ? -6.372 8.606 -9.456 1.00 94.06 214 TRP A N 1
ATOM 1601 C CA . TRP A 1 214 ? -6.679 9.032 -10.821 1.00 94.06 214 TRP A CA 1
ATOM 1602 C C . TRP A 1 214 ? -7.763 8.188 -11.480 1.00 94.06 214 TRP A C 1
ATOM 1604 O O . TRP A 1 214 ? -8.646 8.740 -12.138 1.00 94.06 214 TRP A O 1
ATOM 1614 N N . ALA A 1 215 ? -7.744 6.868 -11.287 1.00 93.38 215 ALA A N 1
ATOM 1615 C CA . ALA A 1 215 ? -8.771 5.989 -11.822 1.00 93.38 215 ALA A CA 1
ATOM 1616 C C . ALA A 1 215 ? -10.157 6.395 -11.307 1.00 93.38 215 ALA A C 1
ATOM 1618 O O . ALA A 1 215 ? -11.062 6.587 -12.116 1.00 93.38 215 ALA A O 1
ATOM 1619 N N . VAL A 1 216 ? -10.317 6.642 -10.004 1.00 92.69 216 VAL A N 1
ATOM 1620 C CA . VAL A 1 216 ? -11.599 7.097 -9.444 1.00 92.69 216 VAL A CA 1
ATOM 1621 C C . VAL A 1 216 ? -11.999 8.475 -9.964 1.00 92.69 216 VAL A C 1
ATOM 1623 O O . VAL A 1 216 ? -13.114 8.632 -10.465 1.00 92.69 216 VAL A O 1
ATOM 1626 N N . LEU A 1 217 ? -11.093 9.457 -9.938 1.00 90.62 217 LEU A N 1
ATOM 1627 C CA . LEU A 1 217 ? -11.379 10.818 -10.416 1.00 90.62 217 LEU A CA 1
ATOM 1628 C C . LEU A 1 217 ? -11.776 10.858 -11.898 1.00 90.62 217 LEU A C 1
ATOM 1630 O O . LEU A 1 217 ? -12.570 11.701 -12.320 1.00 90.62 217 LEU A O 1
ATOM 1634 N N . ARG A 1 218 ? -11.261 9.923 -12.701 1.00 86.75 218 ARG A N 1
ATOM 1635 C CA . ARG A 1 218 ? -11.567 9.795 -14.133 1.00 86.75 218 ARG A CA 1
ATOM 1636 C C . ARG A 1 218 ? -12.609 8.717 -14.441 1.00 86.75 218 ARG A C 1
ATOM 1638 O O . ARG A 1 218 ? -12.847 8.450 -15.618 1.00 86.75 218 ARG A O 1
ATOM 1645 N N . ARG A 1 219 ? -13.249 8.123 -13.425 1.00 90.50 219 ARG A N 1
ATOM 1646 C CA . ARG A 1 219 ? -14.258 7.052 -13.564 1.00 90.50 219 ARG A CA 1
ATOM 1647 C C . ARG A 1 219 ? -13.758 5.864 -14.404 1.00 90.50 219 ARG A C 1
ATOM 1649 O O . ARG A 1 219 ? -14.461 5.347 -15.269 1.00 90.50 219 ARG A O 1
ATOM 1656 N N . ARG A 1 220 ? -12.510 5.460 -14.174 1.00 91.38 220 ARG A N 1
ATOM 1657 C CA . ARG A 1 220 ? -11.852 4.283 -14.754 1.00 91.38 220 ARG A CA 1
ATOM 1658 C C . ARG A 1 220 ? -11.797 3.145 -13.733 1.00 91.38 220 ARG A C 1
ATOM 1660 O O . ARG A 1 220 ? -12.003 3.344 -12.541 1.00 91.38 220 ARG A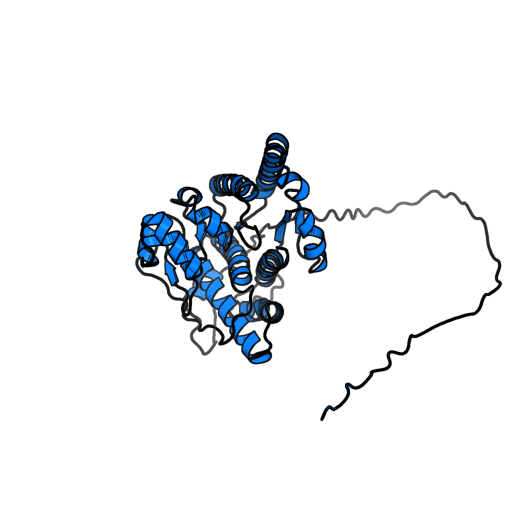 O 1
ATOM 1667 N N . SER A 1 221 ? -11.515 1.939 -14.221 1.00 93.19 221 SER A N 1
ATOM 1668 C CA . SER A 1 221 ? -11.425 0.739 -13.385 1.00 93.19 221 SER A CA 1
ATOM 1669 C C . SER A 1 221 ? -10.188 0.761 -12.483 1.00 93.19 221 SER A C 1
ATOM 1671 O O . SER A 1 221 ? -9.087 1.037 -12.955 1.00 93.19 221 SER A O 1
ATOM 1673 N N . LEU A 1 222 ? -10.343 0.379 -11.214 1.00 96.06 222 LEU A N 1
ATOM 1674 C CA . LEU A 1 222 ? -9.219 0.165 -10.295 1.00 96.06 222 LEU A CA 1
ATOM 1675 C C . LEU A 1 222 ? -8.337 -1.030 -10.705 1.00 96.06 222 LEU A C 1
ATOM 1677 O O . LEU A 1 222 ? -7.138 -1.015 -10.456 1.00 96.06 222 LEU A O 1
ATOM 1681 N N . VAL A 1 223 ? -8.884 -2.016 -11.431 1.00 95.94 223 VAL A N 1
ATOM 1682 C CA . VAL A 1 223 ? -8.094 -3.126 -12.015 1.00 95.94 223 VAL A CA 1
ATOM 1683 C C . VAL A 1 223 ? -7.010 -2.588 -12.942 1.00 95.94 223 VAL A C 1
ATOM 1685 O O . VAL A 1 223 ? -5.883 -3.070 -12.945 1.00 95.94 223 VAL A O 1
ATOM 1688 N N . LEU A 1 224 ? -7.343 -1.547 -13.699 1.00 92.62 224 LEU A N 1
ATOM 1689 C CA . LEU A 1 224 ? -6.440 -0.931 -14.658 1.00 92.62 224 LEU A CA 1
ATOM 1690 C C . LEU A 1 224 ? -5.316 -0.160 -13.954 1.00 92.62 224 LEU A C 1
ATOM 1692 O O . LEU A 1 224 ? -4.182 -0.150 -14.429 1.00 92.62 224 LEU A O 1
ATOM 1696 N N . ALA A 1 225 ? -5.609 0.425 -12.786 1.00 95.69 225 ALA A N 1
ATOM 1697 C CA . ALA A 1 225 ? -4.590 0.996 -11.912 1.00 95.69 225 ALA A CA 1
ATOM 1698 C C . ALA A 1 225 ? -3.637 -0.091 -11.380 1.00 95.69 225 ALA A C 1
ATOM 1700 O O . ALA A 1 225 ? -2.424 0.110 -11.408 1.00 95.69 225 ALA A O 1
ATOM 1701 N N . CYS A 1 226 ? -4.159 -1.257 -10.973 1.00 96.94 226 CYS A N 1
ATOM 1702 C CA . CYS A 1 226 ? -3.347 -2.410 -10.566 1.00 96.94 226 CYS A CA 1
ATOM 1703 C C . CYS A 1 226 ? -2.419 -2.893 -11.689 1.00 96.94 226 CYS A C 1
ATOM 1705 O O . CYS A 1 226 ? -1.222 -3.066 -11.465 1.00 96.94 226 CYS A O 1
ATOM 1707 N N . GLU A 1 227 ? -2.946 -3.071 -12.903 1.00 94.81 227 GLU A N 1
ATOM 1708 C CA . GLU A 1 227 ? -2.157 -3.503 -14.063 1.00 94.81 227 GLU A CA 1
ATOM 1709 C C . GLU A 1 227 ? -1.053 -2.495 -14.403 1.00 94.81 227 GLU A C 1
ATOM 1711 O O . GLU A 1 227 ? 0.108 -2.882 -14.561 1.00 94.81 227 GLU A O 1
ATOM 1716 N N . ALA A 1 228 ? -1.391 -1.203 -14.460 1.00 94.38 228 ALA A N 1
ATOM 1717 C CA . ALA A 1 228 ? -0.432 -0.141 -14.746 1.00 94.38 228 ALA A CA 1
ATOM 1718 C C . ALA A 1 228 ? 0.671 -0.056 -13.677 1.00 94.38 228 ALA A C 1
ATOM 1720 O O . ALA A 1 228 ? 1.845 0.065 -14.027 1.00 94.38 228 ALA A O 1
ATOM 1721 N N . ALA A 1 229 ? 0.325 -0.185 -12.391 1.00 96.69 229 ALA A N 1
ATOM 1722 C CA . ALA A 1 229 ? 1.296 -0.174 -11.298 1.00 96.69 229 ALA A CA 1
ATOM 1723 C C . ALA A 1 229 ? 2.265 -1.370 -11.377 1.00 96.69 229 ALA A C 1
ATOM 1725 O O . ALA A 1 229 ? 3.476 -1.194 -11.224 1.00 96.69 229 ALA A O 1
ATOM 1726 N N . CYS A 1 230 ? 1.757 -2.573 -11.677 1.00 95.62 230 CYS A N 1
ATOM 1727 C CA . CYS A 1 230 ? 2.583 -3.766 -11.882 1.00 95.62 230 CYS A CA 1
ATOM 1728 C C . CYS A 1 230 ? 3.584 -3.580 -13.027 1.00 95.62 230 CYS A C 1
ATOM 1730 O O . CYS A 1 230 ? 4.780 -3.822 -12.847 1.00 95.62 230 CYS A O 1
ATOM 1732 N N . VAL A 1 231 ? 3.105 -3.139 -14.196 1.00 95.50 231 VAL A N 1
ATOM 1733 C CA . VAL A 1 231 ? 3.957 -2.917 -15.374 1.00 95.50 231 VAL A CA 1
ATOM 1734 C C . VAL A 1 231 ? 5.019 -1.861 -15.072 1.00 95.50 231 VAL A C 1
ATOM 1736 O O . VAL A 1 231 ? 6.197 -2.087 -15.340 1.00 95.50 231 VAL A O 1
ATOM 1739 N N . LEU A 1 232 ? 4.628 -0.747 -14.447 1.00 95.69 232 LEU A N 1
ATOM 1740 C CA . LEU A 1 232 ? 5.531 0.343 -14.089 1.00 95.69 232 LEU A CA 1
ATOM 1741 C C . LEU A 1 232 ? 6.687 -0.117 -13.199 1.00 95.69 232 LEU A C 1
ATOM 1743 O O . LEU A 1 232 ? 7.850 0.110 -13.533 1.00 95.69 232 LEU A O 1
ATOM 1747 N N . VAL A 1 233 ? 6.388 -0.767 -12.072 1.00 95.81 233 VAL A N 1
ATOM 1748 C CA . VAL A 1 233 ? 7.429 -1.173 -11.115 1.00 95.81 233 VAL A CA 1
ATOM 1749 C C . VAL A 1 233 ? 8.354 -2.223 -11.727 1.00 95.81 233 VAL A C 1
ATOM 1751 O O . VAL A 1 233 ? 9.563 -2.199 -11.486 1.00 95.81 233 VAL A O 1
ATOM 1754 N N . ARG A 1 234 ? 7.818 -3.124 -12.557 1.00 95.12 234 ARG A N 1
ATOM 1755 C CA . ARG A 1 234 ? 8.617 -4.127 -13.272 1.00 95.12 234 ARG A CA 1
ATOM 1756 C C . ARG A 1 234 ? 9.545 -3.481 -14.295 1.00 95.12 234 ARG A C 1
ATOM 1758 O O . ARG A 1 234 ? 10.735 -3.796 -14.284 1.00 95.12 234 ARG A O 1
ATOM 1765 N N . LEU A 1 235 ? 9.048 -2.530 -15.086 1.00 94.88 235 LEU A N 1
ATOM 1766 C CA . LEU A 1 235 ? 9.846 -1.774 -16.051 1.00 94.88 235 LEU A CA 1
ATOM 1767 C C . LEU A 1 235 ? 10.958 -0.968 -15.361 1.00 94.88 235 LEU A C 1
ATOM 1769 O O . LEU A 1 235 ? 12.124 -1.088 -15.738 1.00 94.88 235 LEU A O 1
ATOM 1773 N N . ALA A 1 236 ? 10.627 -0.226 -14.299 1.00 95.88 236 ALA A N 1
ATOM 1774 C CA . ALA A 1 236 ? 11.602 0.536 -13.515 1.00 95.88 236 ALA A CA 1
ATOM 1775 C C . ALA A 1 236 ? 12.696 -0.375 -12.930 1.00 95.88 236 ALA A C 1
ATOM 1777 O O . ALA A 1 236 ? 13.889 -0.083 -13.016 1.00 95.88 236 ALA A O 1
ATOM 1778 N N . CYS A 1 237 ? 12.307 -1.533 -12.391 1.00 95.88 237 CYS A N 1
ATOM 1779 C CA . CYS A 1 237 ? 13.241 -2.518 -11.853 1.00 95.88 237 CYS A CA 1
ATOM 1780 C C . CYS A 1 237 ? 14.140 -3.125 -12.948 1.00 95.88 237 CYS A C 1
ATOM 1782 O O . CYS A 1 237 ? 15.333 -3.341 -12.728 1.00 95.88 237 CYS A O 1
ATOM 1784 N N . LYS A 1 238 ? 13.599 -3.370 -14.147 1.00 95.50 238 LYS A N 1
ATOM 1785 C CA . LYS A 1 238 ? 14.342 -3.900 -15.301 1.00 95.50 238 LYS A CA 1
ATOM 1786 C C . LYS A 1 238 ? 15.394 -2.909 -15.792 1.00 95.50 238 LYS A C 1
ATOM 1788 O O . LYS A 1 238 ? 16.550 -3.296 -15.979 1.00 95.50 238 LYS A O 1
ATOM 1793 N N . GLU A 1 239 ? 15.026 -1.637 -15.925 1.00 95.62 239 GLU A N 1
ATOM 1794 C CA . GLU A 1 239 ? 15.962 -0.585 -16.326 1.00 95.62 239 GLU A CA 1
ATOM 1795 C C . GLU A 1 239 ? 17.036 -0.331 -15.276 1.00 95.62 239 GLU A C 1
ATOM 1797 O O . GLU A 1 239 ? 18.228 -0.270 -15.598 1.00 95.62 239 GLU A O 1
ATOM 1802 N N . SER A 1 240 ? 16.648 -0.308 -14.004 1.00 96.69 240 SER A N 1
ATOM 1803 C CA . SER A 1 240 ? 17.596 -0.187 -12.904 1.00 96.69 240 SER A CA 1
ATOM 1804 C C . SER A 1 240 ? 18.586 -1.359 -12.898 1.00 96.69 240 SER A C 1
ATOM 1806 O O . SER A 1 240 ? 19.804 -1.168 -12.810 1.00 96.69 240 SER A O 1
ATOM 1808 N N . TYR A 1 241 ? 18.108 -2.586 -13.137 1.00 97.19 241 TYR A N 1
ATOM 1809 C CA . TYR A 1 241 ? 18.972 -3.761 -13.222 1.00 97.19 241 TYR A CA 1
ATOM 1810 C C . TYR A 1 241 ? 19.887 -3.712 -14.443 1.00 97.19 241 TYR A C 1
ATOM 1812 O O . TYR A 1 241 ? 21.044 -4.130 -14.362 1.00 97.19 241 TYR A O 1
ATOM 1820 N N . ARG A 1 242 ? 19.421 -3.183 -15.579 1.00 96.38 242 ARG A N 1
ATOM 1821 C CA . ARG A 1 242 ? 20.266 -2.996 -16.763 1.00 96.38 242 ARG A CA 1
ATOM 1822 C C . ARG A 1 242 ? 21.466 -2.103 -16.448 1.00 96.38 242 ARG A C 1
ATOM 1824 O O . ARG A 1 242 ? 22.563 -2.426 -16.902 1.00 96.38 242 ARG A O 1
ATOM 1831 N N . LYS A 1 243 ? 21.269 -1.054 -15.642 1.00 96.94 243 LYS A N 1
ATOM 1832 C CA . LYS A 1 243 ? 22.302 -0.080 -15.250 1.00 96.94 243 LYS A CA 1
ATOM 1833 C C . LYS A 1 243 ? 23.204 -0.576 -14.116 1.00 96.94 243 LYS A C 1
ATOM 1835 O O . LYS A 1 243 ? 24.418 -0.422 -14.187 1.00 96.94 243 LYS A O 1
ATOM 1840 N N . ARG A 1 244 ? 22.627 -1.172 -13.070 1.00 97.19 244 ARG A N 1
ATOM 1841 C CA . ARG A 1 244 ? 23.322 -1.476 -11.801 1.00 97.19 244 ARG A CA 1
ATOM 1842 C C . ARG A 1 244 ? 23.625 -2.959 -11.588 1.00 97.19 244 ARG A C 1
ATOM 1844 O O . ARG A 1 244 ? 24.436 -3.312 -10.732 1.00 97.19 244 ARG A O 1
ATOM 1851 N N . LYS A 1 245 ? 22.994 -3.849 -12.358 1.00 95.56 245 LYS A N 1
ATOM 1852 C CA . LYS A 1 245 ? 23.170 -5.310 -12.300 1.00 95.56 245 LYS A CA 1
ATOM 1853 C C . LYS A 1 245 ? 23.073 -5.824 -10.858 1.00 95.56 245 LYS A C 1
ATOM 1855 O O . LYS A 1 245 ? 22.114 -5.544 -10.141 1.00 95.56 245 LYS A O 1
ATOM 1860 N N . ARG A 1 246 ? 24.074 -6.583 -10.406 1.00 95.12 246 ARG A N 1
ATOM 1861 C CA . ARG A 1 246 ? 24.128 -7.175 -9.066 1.00 95.12 246 ARG A CA 1
ATOM 1862 C C . ARG A 1 246 ? 24.223 -6.132 -7.949 1.00 95.12 246 ARG A C 1
ATOM 1864 O O . ARG A 1 246 ? 23.934 -6.495 -6.819 1.00 95.12 246 ARG A O 1
ATOM 1871 N N . ALA A 1 247 ? 24.589 -4.882 -8.229 1.00 95.94 247 ALA A N 1
ATOM 1872 C CA . ALA A 1 247 ? 24.693 -3.836 -7.214 1.00 95.94 247 ALA A CA 1
ATOM 1873 C C . ALA A 1 247 ? 23.369 -3.097 -6.949 1.00 95.94 247 ALA A C 1
ATOM 1875 O O . ALA A 1 247 ? 23.290 -2.376 -5.964 1.00 95.94 247 ALA A O 1
ATOM 1876 N N . MET A 1 248 ? 22.328 -3.310 -7.766 1.00 96.62 248 MET A N 1
ATOM 1877 C CA . MET A 1 248 ? 21.052 -2.583 -7.680 1.00 96.62 248 MET A CA 1
ATOM 1878 C C . MET A 1 248 ? 20.452 -2.583 -6.265 1.00 96.62 248 MET A C 1
ATOM 1880 O O . MET A 1 248 ? 20.254 -3.646 -5.666 1.00 96.62 248 MET A O 1
ATOM 1884 N N . VAL A 1 249 ? 20.108 -1.414 -5.746 1.00 96.12 249 VAL A N 1
ATOM 1885 C CA . VAL A 1 249 ? 19.393 -1.220 -4.478 1.00 96.12 249 VAL A CA 1
ATOM 1886 C C . VAL A 1 249 ? 18.068 -0.487 -4.709 1.00 96.12 249 VAL A C 1
ATOM 1888 O O . VAL A 1 249 ? 17.753 -0.092 -5.826 1.00 96.12 249 VAL A O 1
ATOM 1891 N N . ALA A 1 250 ? 17.245 -0.342 -3.667 1.00 95.31 250 ALA A N 1
ATOM 1892 C CA . ALA A 1 250 ? 15.925 0.283 -3.789 1.00 95.31 250 ALA A CA 1
ATOM 1893 C C . ALA A 1 250 ? 15.975 1.728 -4.337 1.00 95.31 250 ALA A C 1
ATOM 1895 O O . ALA A 1 250 ? 15.199 2.021 -5.246 1.00 95.31 250 ALA A O 1
ATOM 1896 N N . PRO A 1 251 ? 16.898 2.609 -3.888 1.00 95.88 251 PRO A N 1
ATOM 1897 C CA . PRO A 1 251 ? 17.028 3.952 -4.456 1.00 95.88 251 PRO A CA 1
ATOM 1898 C C . PRO A 1 251 ? 17.281 3.958 -5.966 1.00 95.88 251 PRO A C 1
ATOM 1900 O O . PRO A 1 251 ? 16.682 4.764 -6.668 1.00 95.88 251 PRO A O 1
ATOM 1903 N N . ASP A 1 252 ? 18.076 3.011 -6.481 1.00 96.75 252 ASP A N 1
ATOM 1904 C CA . ASP A 1 252 ? 18.318 2.902 -7.924 1.00 96.75 252 ASP A CA 1
ATOM 1905 C C . ASP A 1 252 ? 17.034 2.582 -8.698 1.00 96.75 252 ASP A C 1
ATOM 1907 O O . ASP A 1 252 ? 16.921 2.926 -9.867 1.00 96.75 252 ASP A O 1
ATOM 1911 N N . VAL A 1 253 ? 16.085 1.854 -8.102 1.00 96.81 253 VAL A N 1
ATOM 1912 C CA . VAL A 1 253 ? 14.793 1.567 -8.745 1.00 96.81 253 VAL A CA 1
ATOM 1913 C C . VAL A 1 253 ? 13.896 2.799 -8.680 1.00 96.81 253 VAL A C 1
ATOM 1915 O O . VAL A 1 253 ? 13.235 3.118 -9.664 1.00 96.81 253 VAL A O 1
ATOM 1918 N N . LEU A 1 254 ? 13.909 3.518 -7.552 1.00 96.44 254 LEU A N 1
ATOM 1919 C CA . LEU A 1 254 ? 13.158 4.762 -7.377 1.00 96.44 254 LEU A CA 1
ATOM 1920 C C . LEU A 1 254 ? 13.564 5.835 -8.404 1.00 96.44 254 LEU A C 1
ATOM 1922 O O . LEU A 1 254 ? 12.696 6.551 -8.903 1.00 96.44 254 LEU A O 1
ATOM 1926 N N . GLU A 1 255 ? 14.853 5.926 -8.743 1.00 95.94 255 GLU A N 1
ATOM 1927 C CA . GLU A 1 255 ? 15.364 6.817 -9.798 1.00 95.94 255 GLU A CA 1
ATOM 1928 C C . GLU A 1 255 ? 14.741 6.522 -11.172 1.00 95.94 255 GLU A C 1
ATOM 1930 O O . GLU A 1 255 ? 14.488 7.446 -11.946 1.00 95.94 255 GLU A O 1
ATOM 1935 N N . GLU A 1 256 ? 14.422 5.257 -11.459 1.00 96.88 256 GLU A N 1
ATOM 1936 C CA . GLU A 1 256 ? 13.835 4.844 -12.737 1.00 96.88 256 GLU A CA 1
ATOM 1937 C C . GLU A 1 256 ? 12.309 4.964 -12.785 1.00 96.88 256 GLU A C 1
ATOM 1939 O O . GLU A 1 256 ? 11.753 4.930 -13.879 1.00 96.88 256 GLU A O 1
ATOM 1944 N N . VAL A 1 257 ? 11.610 5.126 -11.650 1.00 96.31 257 VAL A N 1
ATOM 1945 C CA . VAL A 1 257 ? 10.130 5.163 -11.620 1.00 96.31 257 VAL A CA 1
ATOM 1946 C C . VAL A 1 257 ? 9.580 6.251 -12.540 1.00 96.31 257 VAL A C 1
ATOM 1948 O O . VAL A 1 257 ? 8.685 5.977 -13.333 1.00 96.31 257 VAL A O 1
ATOM 1951 N N . GLY A 1 258 ? 10.133 7.466 -12.486 1.00 94.06 258 GLY A N 1
ATOM 1952 C CA . GLY A 1 258 ? 9.661 8.572 -13.327 1.00 94.06 258 GLY A CA 1
ATOM 1953 C C . GLY A 1 258 ? 9.905 8.330 -14.821 1.00 94.06 258 GLY A C 1
ATOM 1954 O O . GLY A 1 258 ? 9.009 8.532 -15.633 1.00 94.06 258 GLY A O 1
ATOM 1955 N N . ALA A 1 259 ? 11.092 7.838 -15.190 1.00 93.62 259 ALA A N 1
ATOM 1956 C CA . ALA A 1 259 ? 11.435 7.554 -16.587 1.00 93.62 259 ALA A CA 1
ATOM 1957 C C . ALA A 1 259 ? 10.638 6.366 -17.156 1.00 93.62 259 ALA A C 1
ATOM 1959 O O . ALA A 1 259 ? 10.194 6.393 -18.307 1.00 93.62 259 ALA A O 1
ATOM 1960 N N . ALA A 1 260 ? 10.417 5.331 -16.342 1.00 93.94 260 ALA A N 1
ATOM 1961 C CA . ALA A 1 260 ? 9.550 4.213 -16.686 1.00 93.94 260 ALA A CA 1
ATOM 1962 C C . ALA A 1 260 ? 8.097 4.679 -16.851 1.00 93.94 260 ALA A C 1
ATOM 1964 O O . ALA A 1 260 ? 7.424 4.253 -17.787 1.00 93.94 260 ALA A O 1
ATOM 1965 N N . PHE A 1 261 ? 7.629 5.593 -15.996 1.00 92.19 261 PHE A N 1
ATOM 1966 C CA . PHE A 1 261 ? 6.289 6.153 -16.117 1.00 92.19 261 PHE A CA 1
ATOM 1967 C C . PHE A 1 261 ? 6.128 6.998 -17.383 1.00 92.19 261 PHE A C 1
ATOM 1969 O O . PHE A 1 261 ? 5.172 6.780 -18.116 1.00 92.19 261 PHE A O 1
A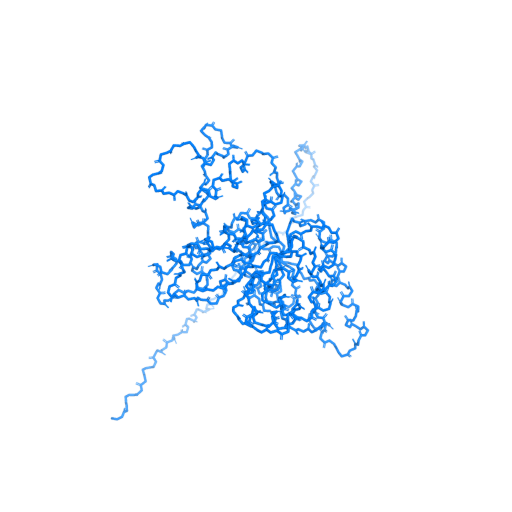TOM 1976 N N . GLU A 1 262 ? 7.096 7.854 -17.715 1.00 88.81 262 GLU A N 1
ATOM 1977 C CA . GLU A 1 262 ? 7.116 8.613 -18.977 1.00 88.81 262 GLU A CA 1
ATOM 1978 C C . GLU A 1 262 ? 7.127 7.687 -20.206 1.00 88.81 262 GLU A C 1
ATOM 1980 O O . GLU A 1 262 ? 6.488 7.963 -21.215 1.00 88.81 262 GLU A O 1
ATOM 1985 N N . THR A 1 263 ? 7.797 6.534 -20.122 1.00 87.88 263 THR A N 1
ATOM 1986 C CA . THR A 1 263 ? 7.778 5.536 -21.205 1.00 87.88 263 THR A CA 1
ATOM 1987 C C . THR A 1 263 ? 6.383 4.927 -21.395 1.00 87.88 263 THR A C 1
ATOM 1989 O O . THR A 1 263 ? 5.971 4.659 -22.524 1.00 87.88 263 THR A O 1
ATOM 1992 N N . LEU A 1 264 ? 5.649 4.707 -20.301 1.00 83.19 264 LEU A N 1
ATOM 1993 C CA . LEU A 1 264 ? 4.296 4.143 -20.322 1.00 83.19 264 LEU A CA 1
ATOM 1994 C C . LEU A 1 264 ? 3.217 5.184 -20.656 1.00 83.19 264 LEU A C 1
ATOM 1996 O O . LEU A 1 264 ? 2.217 4.849 -21.290 1.00 83.19 264 LEU A O 1
ATOM 2000 N N . CYS A 1 265 ? 3.406 6.427 -20.217 1.00 79.31 265 CYS A N 1
ATOM 2001 C CA . CYS A 1 265 ? 2.452 7.525 -20.314 1.00 79.31 265 CYS A CA 1
ATOM 2002 C C . CYS A 1 265 ? 3.194 8.847 -20.599 1.00 79.31 265 CYS A C 1
ATOM 2004 O O . CYS A 1 265 ? 3.337 9.674 -19.697 1.00 79.31 265 CYS A O 1
ATOM 2006 N N . PRO A 1 266 ? 3.672 9.057 -21.839 1.00 78.50 266 PRO A N 1
ATOM 2007 C CA . PRO A 1 266 ? 4.545 10.180 -22.160 1.00 78.50 266 PRO A CA 1
ATOM 2008 C C . PRO A 1 266 ? 3.831 11.527 -22.070 1.00 78.50 266 PRO A C 1
ATOM 2010 O O . PRO A 1 266 ? 2.829 11.747 -22.752 1.00 78.50 266 PRO A O 1
ATOM 2013 N N . ALA A 1 267 ? 4.368 12.469 -21.303 1.00 71.75 267 ALA A N 1
ATOM 2014 C CA . ALA A 1 267 ? 3.838 13.821 -21.199 1.00 71.75 267 ALA A CA 1
ATOM 2015 C C . ALA A 1 267 ? 4.149 14.636 -22.469 1.00 71.75 267 ALA A C 1
ATOM 2017 O O . ALA A 1 267 ? 5.091 15.429 -22.505 1.00 71.75 267 ALA A O 1
ATOM 2018 N N . ARG A 1 268 ? 3.358 14.484 -23.545 1.00 62.06 268 ARG A N 1
ATOM 2019 C CA . ARG A 1 268 ? 3.531 15.346 -24.729 1.00 62.06 268 ARG A CA 1
ATOM 2020 C C . ARG A 1 268 ? 2.762 16.661 -24.567 1.00 62.06 268 ARG A C 1
ATOM 2022 O O . ARG A 1 268 ? 1.582 16.652 -24.205 1.00 62.06 268 ARG A O 1
ATOM 2029 N N . PRO A 1 269 ? 3.382 17.810 -24.879 1.00 53.03 269 PRO A N 1
ATOM 2030 C CA . PRO A 1 269 ? 2.647 19.056 -25.041 1.00 53.03 269 PRO A CA 1
ATOM 2031 C C . PRO A 1 269 ? 1.635 18.883 -26.178 1.00 53.03 269 PRO A C 1
ATOM 2033 O O . PRO A 1 269 ? 2.008 18.447 -27.269 1.00 53.03 269 PRO A O 1
ATOM 2036 N N . ALA A 1 270 ? 0.367 19.232 -25.961 1.00 50.44 270 ALA A N 1
ATOM 2037 C CA . ALA A 1 270 ? -0.569 19.336 -27.072 1.00 50.44 270 ALA A CA 1
ATOM 2038 C C . ALA A 1 270 ? -0.059 20.418 -28.022 1.00 50.44 270 ALA A C 1
ATOM 2040 O O . ALA A 1 270 ? 0.306 21.514 -27.581 1.00 50.44 270 ALA A O 1
ATOM 2041 N N . ALA A 1 271 ? -0.013 20.093 -29.313 1.00 47.25 271 ALA A N 1
ATOM 2042 C CA . ALA A 1 271 ? 0.538 20.938 -30.364 1.00 47.25 271 ALA A CA 1
ATOM 2043 C C . ALA A 1 271 ? 0.117 22.416 -30.200 1.00 47.25 271 ALA A C 1
ATOM 2045 O O . ALA A 1 271 ? -1.021 22.795 -30.473 1.00 47.25 271 ALA A O 1
ATOM 2046 N N . GLY A 1 272 ? 1.050 23.250 -29.727 1.00 44.78 272 GLY A N 1
ATOM 2047 C CA . GLY A 1 272 ? 0.925 24.709 -29.705 1.00 44.78 272 GLY A CA 1
ATOM 2048 C C . GLY A 1 272 ? 0.189 25.356 -28.524 1.00 44.78 272 GLY A C 1
ATOM 2049 O O . GLY A 1 272 ? 0.014 26.572 -28.556 1.00 44.78 272 GLY A O 1
ATOM 2050 N N . ARG A 1 273 ? -0.218 24.629 -27.473 1.00 38.19 273 ARG A N 1
ATOM 2051 C CA . ARG A 1 273 ? -0.789 25.248 -26.257 1.00 38.19 273 ARG A CA 1
ATOM 2052 C C . ARG A 1 273 ? -0.069 24.788 -24.991 1.00 38.19 273 ARG A C 1
ATOM 2054 O O . ARG A 1 273 ? -0.313 23.693 -24.491 1.00 38.19 273 ARG A O 1
ATOM 2061 N N . LEU A 1 274 ? 0.777 25.666 -24.442 1.00 35.75 274 LEU A N 1
ATOM 2062 C CA . LEU A 1 274 ? 1.215 25.592 -23.043 1.00 35.75 274 LEU A CA 1
ATOM 2063 C C . LEU A 1 274 ? -0.044 25.560 -22.161 1.00 35.75 274 LEU A C 1
ATOM 2065 O O . LEU A 1 274 ? -0.761 26.553 -22.078 1.00 35.75 274 LEU A O 1
ATOM 2069 N N . GLY A 1 275 ? -0.346 24.401 -21.571 1.00 39.25 275 GLY A N 1
ATOM 2070 C CA . GLY A 1 275 ? -1.514 24.199 -20.701 1.00 39.25 275 GLY A CA 1
ATOM 2071 C C . GLY A 1 275 ? -2.441 23.046 -21.096 1.00 39.25 275 GLY A C 1
ATOM 2072 O O . GLY A 1 275 ? -3.314 22.684 -20.314 1.00 39.25 275 GLY A O 1
ATOM 2073 N N . THR A 1 276 ? -2.244 22.428 -22.261 1.00 35.78 276 THR A N 1
ATOM 2074 C CA . THR A 1 276 ? -2.931 21.183 -22.641 1.00 35.78 276 THR A CA 1
ATOM 2075 C C . THR A 1 276 ? -1.880 20.140 -22.987 1.00 35.78 276 THR A C 1
ATOM 2077 O O . THR A 1 276 ? -1.019 20.407 -23.819 1.00 35.78 276 THR A O 1
ATOM 2080 N N . TRP A 1 277 ? -1.922 18.976 -22.345 1.00 39.81 277 TRP A N 1
ATOM 2081 C CA . TRP A 1 277 ? -1.034 17.852 -22.647 1.00 39.81 277 TRP A CA 1
ATOM 2082 C C . TRP A 1 277 ? -1.826 16.839 -23.479 1.00 39.81 277 TRP A C 1
ATOM 2084 O O . TRP A 1 277 ? -2.887 16.383 -23.050 1.00 39.81 277 TRP A O 1
ATOM 2094 N N . ASP A 1 278 ? -1.359 16.549 -24.692 1.00 39.28 278 ASP A N 1
ATOM 2095 C CA . ASP A 1 278 ? -1.962 15.568 -25.598 1.00 39.28 278 ASP A CA 1
ATOM 2096 C C . ASP A 1 278 ? -1.145 14.285 -25.497 1.00 39.28 278 ASP A C 1
ATOM 2098 O O . ASP A 1 278 ? 0.046 14.280 -25.770 1.00 39.28 278 ASP A O 1
ATOM 2102 N N . LEU A 1 279 ? -1.764 13.177 -25.112 1.00 42.16 279 LEU A N 1
ATOM 2103 C CA . LEU A 1 279 ? -1.052 11.914 -24.920 1.00 42.16 279 LEU A CA 1
ATOM 2104 C C . LEU A 1 279 ? -0.717 11.177 -26.222 1.00 42.16 279 LEU A C 1
ATOM 2106 O O . LEU A 1 279 ? -0.232 10.049 -26.185 1.00 42.16 279 LEU A O 1
ATOM 2110 N N . GLY A 1 280 ? -0.918 11.807 -27.383 1.00 39.38 280 GLY A N 1
ATOM 2111 C CA . GLY A 1 280 ? -0.333 11.325 -28.628 1.00 39.38 280 GLY A CA 1
ATOM 2112 C C . GLY A 1 280 ? -0.866 9.962 -29.059 1.00 39.38 280 GLY A C 1
ATOM 2113 O O . GLY A 1 280 ? -0.111 9.143 -29.580 1.00 39.38 280 GLY A O 1
ATOM 2114 N N . LEU A 1 281 ? -2.168 9.730 -28.881 1.00 41.75 281 LEU A N 1
ATOM 2115 C CA . LEU A 1 281 ? -2.859 8.563 -29.442 1.00 41.75 281 LEU A CA 1
ATOM 2116 C C . LEU A 1 281 ? -3.114 8.691 -30.958 1.00 41.75 281 LEU A C 1
ATOM 2118 O O . LEU A 1 281 ? -3.678 7.788 -31.571 1.00 41.75 281 LEU A O 1
ATOM 2122 N N . GLY A 1 282 ? -2.664 9.784 -31.581 1.00 34.38 282 GLY A N 1
ATOM 2123 C CA . GLY A 1 282 ? -2.632 9.969 -33.027 1.00 34.38 282 GLY A CA 1
ATOM 2124 C C . GLY A 1 282 ? -1.219 9.812 -33.587 1.00 34.38 282 GLY A C 1
ATOM 2125 O O . GLY A 1 282 ? -0.463 10.776 -33.630 1.00 34.38 282 GLY A O 1
ATOM 2126 N N . GLY A 1 283 ? -0.883 8.611 -34.063 1.00 33.03 283 GLY A N 1
ATOM 2127 C CA . GLY A 1 283 ? 0.177 8.413 -35.056 1.00 33.03 283 GLY A CA 1
ATOM 2128 C C . GLY A 1 283 ? 1.503 7.818 -34.562 1.00 33.03 283 GLY A C 1
ATOM 2129 O O . GLY A 1 283 ? 2.278 8.446 -33.847 1.00 33.03 283 GLY A O 1
ATOM 2130 N N . GLY A 1 284 ? 1.821 6.628 -35.084 1.00 30.12 284 GLY A N 1
ATOM 2131 C CA . GLY A 1 284 ? 3.164 6.354 -35.609 1.00 30.12 284 GLY A CA 1
ATOM 2132 C C . GLY A 1 284 ? 4.222 5.703 -34.713 1.00 30.12 284 GLY A C 1
ATOM 2133 O O . GLY A 1 284 ? 5.367 5.629 -35.152 1.00 30.12 284 GLY A O 1
ATOM 2134 N N . ALA A 1 285 ? 3.915 5.194 -33.517 1.00 30.73 285 ALA A N 1
ATOM 2135 C CA . ALA A 1 285 ? 4.890 4.392 -32.766 1.00 30.73 285 ALA A CA 1
ATOM 2136 C C . ALA A 1 285 ? 4.875 2.925 -33.247 1.00 30.73 285 ALA A C 1
ATOM 2138 O O . ALA A 1 285 ? 3.882 2.219 -33.089 1.00 30.73 285 ALA A O 1
ATOM 2139 N N . LYS A 1 286 ? 5.969 2.463 -33.871 1.00 30.98 286 LYS A N 1
ATOM 2140 C CA . LYS A 1 286 ? 6.161 1.058 -34.274 1.00 30.98 286 LYS A CA 1
ATOM 2141 C C . LYS A 1 286 ? 6.505 0.199 -33.049 1.00 30.98 286 LYS A C 1
ATOM 2143 O O . LYS A 1 286 ? 7.641 0.196 -32.593 1.00 30.98 286 LYS A O 1
ATOM 2148 N N . GLY A 1 287 ? 5.513 -0.533 -32.560 1.00 36.03 287 GLY A N 1
ATOM 2149 C CA . GLY A 1 287 ? 5.570 -1.505 -31.460 1.00 36.03 287 GLY A CA 1
ATOM 2150 C C . GLY A 1 287 ? 4.194 -1.532 -30.795 1.00 36.03 287 GLY A C 1
ATOM 2151 O O . GLY A 1 287 ? 3.579 -0.473 -30.765 1.00 36.03 287 GLY A O 1
ATOM 2152 N N . PRO A 1 288 ? 3.641 -2.672 -30.339 1.00 28.14 288 PRO A N 1
ATOM 2153 C CA . PRO A 1 288 ? 2.291 -2.676 -29.790 1.00 28.14 288 PRO A CA 1
ATOM 2154 C C . PRO A 1 288 ? 2.306 -1.939 -28.441 1.00 28.14 288 PRO A C 1
ATOM 2156 O O . PRO A 1 288 ? 2.837 -2.495 -27.477 1.00 28.14 288 PRO A O 1
ATOM 2159 N N . PRO A 1 289 ? 1.742 -0.720 -28.304 1.00 38.31 289 PRO A N 1
ATOM 2160 C CA . PRO A 1 289 ? 1.321 -0.294 -26.982 1.00 38.31 289 PRO A CA 1
ATOM 2161 C C . PRO A 1 289 ? 0.289 -1.327 -26.532 1.00 38.31 289 PRO A C 1
ATOM 2163 O O . PRO A 1 289 ? -0.596 -1.704 -27.309 1.00 38.31 289 PRO A O 1
ATOM 2166 N N . SER A 1 290 ? 0.391 -1.834 -25.307 1.00 39.94 290 SER A N 1
ATOM 2167 C CA . SER A 1 290 ? -0.718 -2.600 -24.755 1.00 39.94 290 SER A CA 1
ATOM 2168 C C . SER A 1 290 ? -1.946 -1.681 -24.800 1.00 39.94 290 SER A C 1
ATOM 2170 O O . SER A 1 290 ? -2.000 -0.651 -24.129 1.00 39.94 290 SER A O 1
ATOM 2172 N N . LEU A 1 291 ? -2.922 -2.023 -25.651 1.00 38.41 291 LEU A N 1
ATOM 2173 C CA . LEU A 1 291 ? -4.180 -1.286 -25.861 1.00 38.41 291 LEU A CA 1
ATOM 2174 C C . LEU A 1 291 ? -4.880 -0.904 -24.539 1.00 38.41 291 LEU A C 1
ATOM 2176 O O . LEU A 1 291 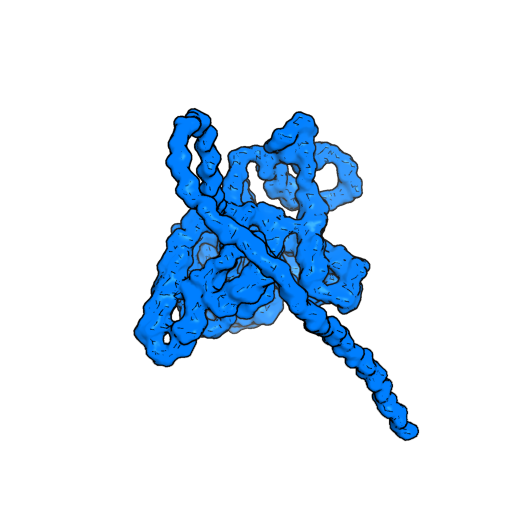? -5.638 0.060 -24.488 1.00 38.41 291 LEU A O 1
ATOM 2180 N N . LEU A 1 292 ? -4.566 -1.629 -23.462 1.00 39.59 292 LEU A N 1
ATOM 2181 C CA . LEU A 1 292 ? -4.969 -1.383 -22.081 1.00 39.59 292 LEU A CA 1
ATOM 2182 C C . LEU A 1 292 ? -4.614 0.023 -21.563 1.00 39.59 292 LEU A C 1
ATOM 2184 O O . LEU A 1 292 ? -5.480 0.672 -20.977 1.00 39.59 292 LEU A O 1
ATOM 2188 N N . LEU A 1 293 ? -3.404 0.545 -21.810 1.00 42.78 293 LEU A N 1
ATOM 2189 C CA . LEU A 1 293 ? -3.013 1.870 -21.299 1.00 42.78 293 LEU A CA 1
ATOM 2190 C C . LEU A 1 293 ? -3.625 3.026 -22.111 1.00 42.78 293 LEU A C 1
ATOM 2192 O O . LEU A 1 293 ? -4.059 4.024 -21.537 1.00 42.78 293 LEU A O 1
ATOM 2196 N N . ALA A 1 294 ? -3.791 2.874 -23.428 1.00 38.00 294 ALA A N 1
ATOM 2197 C CA . ALA A 1 294 ? -4.455 3.887 -24.260 1.00 38.00 294 ALA A CA 1
ATOM 2198 C C . ALA A 1 294 ? -5.891 4.202 -23.779 1.00 38.00 294 ALA A C 1
ATOM 2200 O O . ALA A 1 294 ? -6.358 5.342 -23.870 1.00 38.00 294 ALA A O 1
ATOM 2201 N N . CYS A 1 295 ? -6.579 3.208 -23.205 1.00 37.84 295 CYS A N 1
ATOM 2202 C CA . CYS A 1 295 ? -7.931 3.364 -22.681 1.00 37.84 295 CYS A CA 1
ATOM 2203 C C . CYS A 1 295 ? -8.010 4.102 -21.337 1.00 37.84 295 CYS A C 1
ATOM 2205 O O . CYS A 1 295 ? -8.993 4.813 -21.145 1.00 37.84 295 CYS A O 1
ATOM 2207 N N . VAL A 1 296 ? -7.030 4.000 -20.424 1.00 42.53 296 VAL A N 1
ATOM 2208 C CA . VAL A 1 296 ? -7.044 4.833 -19.197 1.00 42.53 296 VAL A CA 1
ATOM 2209 C C . VAL A 1 296 ? -6.822 6.291 -19.575 1.00 42.53 296 VAL A C 1
ATOM 2211 O O . VAL A 1 296 ? -7.525 7.174 -19.082 1.00 42.53 296 VAL A O 1
ATOM 2214 N N . PHE A 1 297 ? -5.850 6.520 -20.465 1.00 49.19 297 PHE A N 1
ATOM 2215 C CA . PHE A 1 297 ? -5.105 7.769 -20.492 1.00 49.19 297 PHE A CA 1
ATOM 2216 C C . PHE A 1 297 ? -5.546 8.780 -21.568 1.00 49.19 297 PHE A C 1
ATOM 2218 O O . PHE A 1 297 ? -5.139 9.929 -21.501 1.00 49.19 297 PHE A O 1
ATOM 2225 N N . SER A 1 298 ? -6.475 8.456 -22.477 1.00 40.31 298 SER A N 1
ATOM 2226 C CA . SER A 1 298 ? -6.932 9.346 -23.578 1.00 40.31 298 SER A CA 1
ATOM 2227 C C . SER A 1 298 ? -7.502 10.733 -23.198 1.00 40.31 298 SER A C 1
ATOM 2229 O O . SER A 1 298 ? -7.937 11.481 -24.070 1.00 40.31 298 SER A O 1
ATOM 2231 N N . SER A 1 299 ? -7.537 11.125 -21.920 1.00 38.09 299 SER A N 1
ATOM 2232 C CA . SER A 1 299 ? -8.075 12.421 -21.481 1.00 38.09 299 SER A CA 1
ATOM 2233 C C . SER A 1 299 ? -7.435 12.930 -20.179 1.00 38.09 299 SER A C 1
ATOM 2235 O O . SER A 1 299 ? -8.149 13.339 -19.265 1.00 38.09 299 SER A O 1
ATOM 2237 N N . PHE A 1 300 ? -6.114 12.855 -20.024 1.00 47.69 300 PHE A N 1
ATOM 2238 C CA . PHE A 1 300 ? -5.458 13.184 -18.746 1.00 47.69 300 PHE A CA 1
ATOM 2239 C C . PHE A 1 300 ? -5.302 14.674 -18.424 1.00 47.69 300 PHE A C 1
ATOM 2241 O O . PHE A 1 300 ? -5.115 14.998 -17.261 1.00 47.69 300 PHE A O 1
ATOM 2248 N N . PHE A 1 301 ? -5.467 15.594 -19.378 1.00 43.44 301 PHE A N 1
ATOM 2249 C CA . PHE A 1 301 ? -5.294 17.027 -19.103 1.00 43.44 301 PHE A CA 1
ATOM 2250 C C . PHE A 1 301 ? -6.384 17.893 -19.737 1.00 43.44 301 PHE A C 1
ATOM 2252 O O . PHE A 1 301 ? -6.139 18.720 -20.611 1.00 43.44 301 PHE A O 1
ATOM 2259 N N . ALA A 1 302 ? -7.609 17.716 -19.244 1.00 32.00 302 ALA A N 1
ATOM 2260 C CA . ALA A 1 302 ? -8.671 18.706 -19.374 1.00 32.00 302 ALA A CA 1
ATOM 2261 C C . ALA A 1 302 ? -9.188 19.064 -17.972 1.00 32.00 302 ALA A C 1
ATOM 2263 O O . ALA A 1 302 ? -10.155 18.486 -17.486 1.00 32.00 302 ALA A O 1
ATOM 2264 N N . GLY A 1 303 ? -8.497 19.996 -17.310 1.00 34.50 303 GLY A N 1
ATOM 2265 C CA . GLY A 1 303 ? -9.112 20.898 -16.331 1.00 34.50 303 GLY A CA 1
ATOM 2266 C C . GLY A 1 303 ? -9.606 20.331 -14.996 1.00 34.50 303 GLY A C 1
ATOM 2267 O O . GLY A 1 303 ? -10.417 20.997 -14.362 1.00 34.50 303 GLY A O 1
ATOM 2268 N N . PHE A 1 304 ? -9.137 19.169 -14.533 1.00 32.81 304 PHE A N 1
ATOM 2269 C CA . PHE A 1 304 ? -9.398 18.717 -13.160 1.00 32.81 304 PHE A CA 1
ATOM 2270 C C . PHE A 1 304 ? -8.101 18.695 -12.356 1.00 32.81 304 PHE A C 1
ATOM 2272 O O . PHE A 1 304 ? -7.244 17.845 -12.572 1.00 32.81 304 PHE A O 1
ATOM 2279 N N . VAL A 1 305 ? -7.979 19.652 -11.437 1.00 30.97 305 VAL A N 1
ATOM 2280 C CA . VAL A 1 305 ? -6.967 19.668 -10.375 1.00 30.97 305 VAL A CA 1
ATOM 2281 C C . VAL A 1 305 ? -7.175 18.422 -9.512 1.00 30.97 305 VAL A C 1
ATOM 2283 O O . VAL A 1 305 ? -8.258 18.247 -8.945 1.00 30.97 305 VAL A O 1
ATOM 2286 N N . VAL A 1 306 ? -6.176 17.543 -9.415 1.00 29.78 306 VAL A N 1
ATOM 2287 C CA . VAL A 1 306 ? -6.231 16.380 -8.522 1.00 29.78 306 VAL A CA 1
ATOM 2288 C C . VAL A 1 306 ? -5.733 16.823 -7.155 1.00 29.78 306 VAL A C 1
ATOM 2290 O O . VAL A 1 306 ? -4.601 16.571 -6.779 1.00 29.78 306 VAL A O 1
ATOM 2293 N N . PHE A 1 307 ? -6.613 17.457 -6.382 1.00 27.72 307 PHE A N 1
ATOM 2294 C CA . PHE A 1 307 ? -6.351 17.911 -5.011 1.00 27.72 307 PHE A CA 1
ATOM 2295 C C . PHE A 1 307 ? -5.804 16.824 -4.046 1.00 27.72 307 PHE A C 1
ATOM 2297 O O . PHE A 1 307 ? -6.523 16.324 -3.190 1.00 27.72 307 PHE A O 1
ATOM 2304 N N . LEU A 1 308 ? -4.519 16.492 -4.065 1.00 31.95 308 LEU A N 1
ATOM 2305 C CA . LEU A 1 308 ? -3.830 16.314 -2.790 1.00 31.95 308 LEU A CA 1
ATOM 2306 C C . LEU A 1 308 ? -3.187 17.676 -2.551 1.00 31.95 308 LEU A C 1
ATOM 2308 O O . LEU A 1 308 ? -2.192 17.971 -3.185 1.00 31.95 308 LEU A O 1
ATOM 2312 N N . VAL A 1 309 ? -3.820 18.572 -1.775 1.00 32.69 309 VAL A N 1
ATOM 2313 C CA . VAL A 1 309 ? -3.332 19.962 -1.598 1.00 32.69 309 VAL A CA 1
ATOM 2314 C C . VAL A 1 309 ? -3.242 20.390 -0.126 1.00 32.69 309 VAL A C 1
ATOM 2316 O O . VAL A 1 309 ? -4.145 20.181 0.695 1.00 32.69 309 VAL A O 1
ATOM 2319 N N . CYS A 1 310 ? -2.142 21.082 0.170 1.00 28.89 310 CYS A N 1
ATOM 2320 C CA . CYS A 1 310 ? -1.950 22.025 1.250 1.00 28.89 310 CYS A CA 1
ATOM 2321 C C . CYS A 1 310 ? -1.676 23.401 0.635 1.00 28.89 310 CYS A C 1
ATOM 2323 O O . CYS A 1 310 ? -0.960 23.538 -0.352 1.00 28.89 310 CYS A O 1
ATOM 2325 N N . PHE A 1 311 ? -2.295 24.405 1.236 1.00 23.64 311 PHE A N 1
ATOM 2326 C CA . PHE A 1 311 ? -2.261 25.804 0.848 1.00 23.64 311 PHE A CA 1
ATOM 2327 C C . PHE A 1 311 ? -0.870 26.415 1.088 1.00 23.64 311 PHE A C 1
ATOM 2329 O O . PHE A 1 311 ? -0.260 26.163 2.128 1.00 23.64 311 PHE A O 1
ATOM 2336 N N . VAL A 1 312 ? -0.417 27.284 0.181 1.00 27.81 312 VAL A N 1
ATOM 2337 C CA . VAL A 1 312 ? 0.636 28.274 0.444 1.00 27.81 312 VAL A CA 1
ATOM 2338 C C . VAL A 1 312 ? -0.057 29.625 0.605 1.00 27.81 312 VAL A C 1
ATOM 2340 O O . VAL A 1 312 ? -0.633 30.148 -0.346 1.00 27.81 312 VAL A O 1
ATOM 2343 N N . LEU A 1 313 ? -0.016 30.206 1.806 1.00 24.53 313 LEU A N 1
ATOM 2344 C CA . LEU A 1 313 ? -0.301 31.630 1.986 1.00 24.53 313 LEU A CA 1
ATOM 2345 C C . LEU A 1 313 ? 0.905 32.418 1.462 1.00 24.53 313 LEU A C 1
ATOM 2347 O O . LEU A 1 313 ? 1.865 32.659 2.188 1.00 24.53 313 LEU A O 1
ATOM 2351 N N . SER A 1 314 ? 0.853 32.834 0.201 1.00 25.02 314 SER A N 1
ATOM 2352 C CA . SER A 1 314 ? 1.623 33.983 -0.270 1.00 25.02 314 SER A CA 1
ATOM 2353 C C . SER A 1 314 ? 0.720 35.208 -0.194 1.00 25.02 314 SER A C 1
ATOM 2355 O O . SER A 1 314 ? -0.084 35.458 -1.087 1.00 25.02 314 SER A O 1
ATOM 2357 N N . VAL A 1 315 ? 0.836 35.977 0.889 1.00 25.33 315 VAL A N 1
ATOM 2358 C CA . VAL A 1 315 ? 0.319 37.348 0.925 1.00 25.33 315 VAL A CA 1
ATOM 2359 C C . VAL A 1 315 ? 1.308 38.212 0.146 1.00 25.33 315 VAL A C 1
ATOM 2361 O O . VAL A 1 315 ? 2.306 38.669 0.691 1.00 25.33 315 VAL A O 1
ATOM 2364 N N . PHE A 1 316 ? 1.044 38.416 -1.142 1.00 24.16 316 PHE A N 1
ATOM 2365 C CA . PHE A 1 316 ? 1.523 39.595 -1.858 1.00 24.16 316 PHE A CA 1
ATOM 2366 C C . PHE A 1 316 ? 0.332 40.530 -2.026 1.00 24.16 316 PHE A C 1
ATOM 2368 O O . PHE A 1 316 ? -0.533 40.305 -2.869 1.00 24.16 316 PHE A O 1
ATOM 2375 N N . TRP A 1 317 ? 0.292 41.581 -1.210 1.00 23.48 317 TRP A N 1
ATOM 2376 C CA . TRP A 1 317 ? -0.513 42.757 -1.502 1.00 23.48 317 TRP A CA 1
ATOM 2377 C C . TRP A 1 317 ? 0.443 43.871 -1.914 1.00 23.48 317 TRP A C 1
ATOM 2379 O O . TRP A 1 317 ? 1.305 44.289 -1.143 1.00 23.48 317 TRP A O 1
ATOM 2389 N N . PHE A 1 318 ? 0.325 44.302 -3.166 1.00 24.53 318 PHE A N 1
ATOM 2390 C CA . PHE A 1 318 ? 0.926 45.537 -3.644 1.00 24.53 318 PHE A CA 1
ATOM 2391 C C . PHE A 1 318 ? 0.010 46.684 -3.217 1.00 24.53 318 PHE A C 1
ATOM 2393 O O . PHE A 1 318 ? -1.134 46.744 -3.662 1.00 24.53 318 PHE A O 1
ATOM 2400 N N . SER A 1 319 ? 0.514 47.602 -2.395 1.00 24.00 319 SER A N 1
ATOM 2401 C CA . SER A 1 319 ? 0.167 49.017 -2.526 1.00 24.00 319 SER A CA 1
ATOM 2402 C C . SER A 1 319 ? 1.205 49.885 -1.820 1.00 24.00 319 SER A C 1
ATOM 2404 O O . SER A 1 319 ? 1.477 49.737 -0.630 1.00 24.00 319 SER A O 1
ATOM 2406 N N . SER A 1 320 ? 1.814 50.771 -2.599 1.00 26.17 320 SER A N 1
ATOM 2407 C CA . SER A 1 320 ? 2.721 51.829 -2.168 1.00 26.17 320 SER A CA 1
ATOM 2408 C C . SER A 1 320 ? 2.012 52.823 -1.244 1.00 26.17 320 SER A C 1
ATOM 2410 O O . SER A 1 320 ? 0.918 53.259 -1.581 1.00 26.17 320 SER A O 1
ATOM 2412 N N . CYS A 1 321 ? 2.660 53.247 -0.150 1.00 23.31 321 CYS A N 1
ATOM 2413 C CA . CYS A 1 321 ? 2.773 54.663 0.243 1.00 23.31 321 CYS A CA 1
ATOM 2414 C C . CYS A 1 321 ? 3.586 54.857 1.540 1.00 23.31 321 CYS A C 1
ATOM 2416 O O . CYS A 1 321 ? 3.212 54.421 2.620 1.00 23.31 321 CYS A O 1
ATOM 2418 N N . VAL A 1 322 ? 4.723 55.530 1.346 1.00 27.97 322 VAL A N 1
ATOM 2419 C CA . VAL A 1 322 ? 5.485 56.467 2.192 1.00 27.97 322 VAL A CA 1
ATOM 2420 C C . VAL A 1 322 ? 4.908 56.818 3.578 1.00 27.97 322 VAL A C 1
ATOM 2422 O O . VAL A 1 322 ? 3.791 57.313 3.665 1.00 27.97 322 VAL A O 1
ATOM 2425 N N . LEU A 1 323 ? 5.746 56.722 4.622 1.00 26.45 323 LEU A N 1
ATOM 2426 C CA . LEU A 1 323 ? 6.176 57.814 5.531 1.00 26.45 323 LEU A CA 1
ATOM 2427 C C . LEU A 1 323 ? 6.599 57.276 6.908 1.00 26.45 323 LEU A C 1
ATOM 2429 O O . LEU A 1 323 ? 5.914 56.457 7.505 1.00 26.45 323 LEU A O 1
ATOM 2433 N N . GLY A 1 324 ? 7.662 57.872 7.455 1.00 26.17 324 GLY A N 1
ATOM 2434 C CA . GLY A 1 324 ? 7.813 58.034 8.904 1.00 26.17 324 GLY A CA 1
ATOM 2435 C C . GLY A 1 324 ? 8.959 57.241 9.511 1.00 26.17 324 GLY A C 1
ATOM 2436 O O . GLY A 1 324 ? 8.869 56.034 9.675 1.00 26.17 324 GLY A O 1
ATOM 2437 N N . GLY A 1 325 ? 10.052 57.929 9.839 1.00 25.42 325 GLY A N 1
ATOM 2438 C CA . GLY A 1 325 ? 11.249 57.307 10.389 1.00 25.42 325 GLY A CA 1
ATOM 2439 C C . GLY A 1 325 ? 11.169 56.999 11.882 1.00 25.42 325 GLY A C 1
ATOM 2440 O O . GLY A 1 325 ? 10.308 57.502 12.587 1.00 25.42 325 GLY A O 1
ATOM 2441 N N . CYS A 1 326 ? 12.165 56.270 12.379 1.00 25.22 326 CYS A N 1
ATOM 2442 C CA . CYS A 1 326 ? 12.935 56.720 13.535 1.00 25.22 326 CYS A CA 1
ATOM 2443 C C . CYS A 1 326 ? 14.263 55.952 13.628 1.00 25.22 326 CYS A C 1
ATOM 2445 O O . CYS A 1 326 ? 14.337 54.753 13.374 1.00 25.22 326 CYS A O 1
ATOM 2447 N N . LYS A 1 327 ? 15.323 56.696 13.945 1.00 25.59 327 LYS A N 1
ATOM 2448 C CA . LYS A 1 327 ? 16.719 56.262 14.092 1.00 25.59 327 LYS A CA 1
ATOM 2449 C C . LYS A 1 327 ? 16.917 55.548 15.429 1.00 25.59 327 LYS A C 1
ATOM 2451 O O . LYS A 1 327 ? 16.476 56.104 16.424 1.00 25.59 327 LYS A O 1
ATOM 2456 N N . ILE A 1 328 ? 17.766 54.516 15.478 1.00 25.91 328 ILE A N 1
ATOM 2457 C CA . ILE A 1 328 ? 18.829 54.415 16.49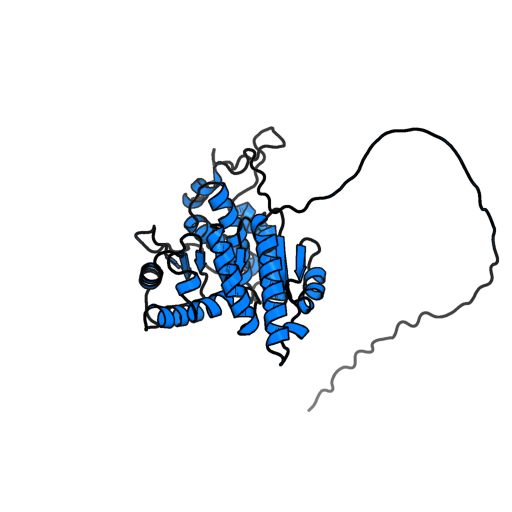9 1.00 25.91 328 ILE A CA 1
ATOM 2458 C C . ILE A 1 328 ? 20.110 53.900 15.827 1.00 25.91 328 ILE A C 1
ATOM 2460 O O . ILE A 1 328 ? 20.106 52.935 15.070 1.00 25.91 328 ILE A O 1
ATOM 2464 N N . LYS A 1 329 ? 21.201 54.616 16.099 1.00 25.17 329 LYS A N 1
ATOM 2465 C CA . LYS A 1 329 ? 22.570 54.465 15.609 1.00 25.17 329 LYS A CA 1
ATOM 2466 C C . LYS A 1 329 ? 23.466 54.452 16.844 1.00 25.17 329 LYS A C 1
ATOM 2468 O O . LYS A 1 329 ? 23.448 55.460 17.536 1.00 25.17 329 LYS A O 1
ATOM 2473 N N . VAL A 1 330 ? 24.253 53.399 17.072 1.00 25.42 330 VAL A N 1
ATOM 2474 C CA . VAL A 1 330 ? 25.518 53.405 17.850 1.00 25.42 330 VAL A CA 1
ATOM 2475 C C . VAL A 1 330 ? 26.357 52.220 17.322 1.00 25.42 330 VAL A C 1
ATOM 2477 O O . VAL A 1 330 ? 25.902 51.087 17.410 1.00 25.42 330 VAL A O 1
ATOM 2480 N N . CYS A 1 331 ? 27.345 52.446 16.438 1.00 25.84 331 CYS A N 1
ATOM 2481 C CA . CYS A 1 331 ? 28.808 52.518 16.695 1.00 25.84 331 CYS A CA 1
ATOM 2482 C C . CYS A 1 331 ? 29.377 51.288 17.440 1.00 25.84 331 CYS A C 1
ATOM 2484 O O . CYS A 1 331 ? 28.854 50.920 18.475 1.00 25.84 331 CYS A O 1
ATOM 2486 N N . GLY A 1 332 ? 30.465 50.619 17.049 1.00 25.02 332 GLY A N 1
ATOM 2487 C CA . GLY A 1 332 ? 31.525 50.908 16.082 1.00 25.02 332 GLY A CA 1
ATOM 2488 C C . GLY A 1 332 ? 32.889 50.521 16.690 1.00 25.02 332 GLY A C 1
ATOM 2489 O O . GLY A 1 332 ? 33.257 51.078 17.712 1.00 25.02 332 GLY A O 1
ATOM 2490 N N . ASN A 1 333 ? 33.607 49.608 16.020 1.00 29.77 333 ASN A N 1
ATOM 2491 C CA . ASN A 1 333 ? 35.058 49.328 16.036 1.00 29.77 333 ASN A CA 1
ATOM 2492 C C . ASN A 1 333 ? 35.823 49.030 17.347 1.00 29.77 333 ASN A C 1
ATOM 2494 O O . ASN A 1 333 ? 36.049 49.919 18.155 1.00 29.77 333 ASN A O 1
ATOM 2498 N N . HIS A 1 334 ? 36.497 47.868 17.387 1.00 28.20 334 HIS A N 1
ATOM 2499 C CA . HIS A 1 334 ? 37.971 47.834 17.383 1.00 28.20 334 HIS A CA 1
ATOM 2500 C C . HIS A 1 334 ? 38.553 46.454 17.022 1.00 28.20 334 HIS A C 1
ATOM 2502 O O . HIS A 1 334 ? 38.072 45.410 17.446 1.00 28.20 334 HIS A O 1
ATOM 2508 N N . ALA A 1 335 ? 39.615 46.488 16.216 1.00 30.81 335 ALA A N 1
ATOM 2509 C CA . ALA A 1 335 ? 40.439 45.359 15.808 1.00 30.81 335 ALA A CA 1
ATOM 2510 C C . ALA A 1 335 ? 41.437 44.960 16.908 1.00 30.81 335 ALA A C 1
ATOM 2512 O O . ALA A 1 335 ? 42.001 45.844 17.551 1.00 30.81 335 ALA A O 1
ATOM 2513 N N . LYS A 1 336 ? 41.731 43.658 17.039 1.00 28.30 336 LYS A N 1
ATOM 2514 C CA . LYS A 1 336 ? 43.071 43.073 17.279 1.00 28.30 336 LYS A CA 1
ATOM 2515 C C . LYS A 1 336 ? 42.964 41.543 17.311 1.00 28.30 336 LYS A C 1
ATOM 2517 O O . LYS A 1 336 ? 42.013 40.994 17.850 1.00 28.30 336 LYS A O 1
ATOM 2522 N N . GLY A 1 337 ? 43.902 40.878 16.639 1.00 25.61 337 GLY A N 1
ATOM 2523 C CA . GLY A 1 337 ? 43.786 39.480 16.237 1.00 25.61 337 GLY A CA 1
ATOM 2524 C C . GLY A 1 337 ? 44.082 38.420 17.296 1.00 25.61 337 GLY A C 1
ATOM 2525 O O . GLY A 1 337 ? 44.606 38.691 18.372 1.00 25.61 337 GLY A O 1
ATOM 2526 N N . CYS A 1 338 ? 43.821 37.177 16.898 1.00 26.16 338 CYS A N 1
ATOM 2527 C CA . CYS A 1 338 ? 44.478 35.978 17.401 1.00 26.16 338 CYS A CA 1
ATOM 2528 C C . CYS A 1 338 ? 44.631 34.967 16.255 1.00 26.16 338 CYS A C 1
ATOM 2530 O O . CYS A 1 338 ? 43.696 34.701 15.504 1.00 26.16 338 CYS A O 1
ATOM 2532 N N . LYS A 1 339 ? 45.861 34.467 16.109 1.00 26.80 339 LYS A N 1
ATOM 2533 C CA . LYS A 1 339 ? 46.280 33.367 15.229 1.00 26.80 339 LYS A CA 1
ATOM 2534 C C . LYS A 1 339 ? 45.924 32.006 15.849 1.00 26.80 339 LYS A C 1
ATOM 2536 O O . LYS A 1 339 ? 45.822 31.909 17.066 1.00 26.80 339 LYS A O 1
ATOM 2541 N N . ALA A 1 340 ? 45.987 30.980 14.986 1.00 26.31 340 ALA A N 1
ATOM 2542 C CA . ALA A 1 340 ? 46.112 29.534 15.250 1.00 26.31 340 ALA A CA 1
ATOM 2543 C C . ALA A 1 340 ? 44.781 28.794 15.501 1.00 26.31 340 ALA A C 1
ATOM 2545 O O . ALA A 1 340 ? 43.926 29.289 16.212 1.00 26.31 340 ALA A O 1
ATOM 2546 N N . ARG A 1 341 ? 44.528 27.591 14.970 1.00 27.31 341 ARG A N 1
ATOM 2547 C CA . ARG A 1 341 ? 45.367 26.600 14.272 1.00 27.31 341 ARG A CA 1
ATOM 2548 C C . ARG A 1 341 ? 44.417 25.634 13.547 1.00 27.31 341 ARG A C 1
ATOM 2550 O O . ARG A 1 341 ? 43.469 25.149 14.151 1.00 27.31 341 ARG A O 1
ATOM 2557 N N . SER A 1 342 ? 44.692 25.334 12.284 1.00 29.39 342 SER A N 1
ATOM 2558 C CA . SER A 1 342 ? 44.129 24.191 11.566 1.00 29.39 342 SER A CA 1
ATOM 2559 C C . SER A 1 342 ? 44.905 22.930 11.952 1.00 29.39 342 SER A C 1
ATOM 2561 O O . SER A 1 342 ? 46.106 22.853 11.695 1.00 29.39 342 SER A O 1
ATOM 2563 N N . THR A 1 343 ? 44.241 21.937 12.534 1.00 30.34 343 THR A N 1
ATOM 2564 C CA . THR A 1 343 ? 44.770 20.571 12.642 1.00 30.34 343 THR A CA 1
ATOM 2565 C C . THR A 1 343 ? 43.859 19.645 11.852 1.00 30.34 343 THR A C 1
ATOM 2567 O O . THR A 1 343 ? 42.853 19.157 12.357 1.00 30.34 343 THR A O 1
ATOM 2570 N N . LEU A 1 344 ? 44.221 19.449 10.582 1.00 30.70 344 LEU A N 1
ATOM 2571 C CA . LEU A 1 344 ? 43.850 18.270 9.807 1.00 30.70 344 LEU A CA 1
ATOM 2572 C C . LEU A 1 344 ? 44.539 17.070 10.467 1.00 30.70 344 LEU A C 1
ATOM 2574 O O . LEU A 1 344 ? 45.766 17.007 10.515 1.00 30.70 344 LEU A O 1
ATOM 2578 N N . GLY A 1 345 ? 43.748 16.168 11.043 1.00 28.58 345 GLY A N 1
ATOM 2579 C CA . GLY A 1 345 ? 44.233 14.891 11.552 1.00 28.58 345 GLY A CA 1
ATOM 2580 C C . GLY A 1 345 ? 44.576 13.973 10.384 1.00 28.58 345 GLY A C 1
ATOM 2581 O O . GLY A 1 345 ? 43.703 13.630 9.590 1.00 28.58 345 GLY A O 1
ATOM 2582 N N . ASN A 1 346 ? 45.850 13.598 10.285 1.00 30.45 346 ASN A N 1
ATOM 2583 C CA . ASN A 1 346 ? 46.332 12.565 9.379 1.00 30.45 346 ASN A CA 1
ATOM 2584 C C . ASN A 1 346 ? 45.697 11.216 9.749 1.00 30.45 346 ASN A C 1
ATOM 2586 O O . ASN A 1 346 ? 45.871 10.734 10.867 1.00 30.45 346 ASN A O 1
ATOM 2590 N N . PHE A 1 347 ? 44.992 10.599 8.802 1.00 29.30 347 PHE A N 1
ATOM 2591 C CA . PHE A 1 347 ? 44.658 9.178 8.847 1.00 29.30 347 PHE A CA 1
ATOM 2592 C C . PHE A 1 347 ? 45.829 8.398 8.239 1.00 29.30 347 PHE A C 1
ATOM 2594 O O . PHE A 1 347 ? 46.010 8.390 7.023 1.00 29.30 347 PHE A O 1
ATOM 2601 N N . GLU A 1 348 ? 46.638 7.760 9.084 1.00 31.06 348 GLU A N 1
ATOM 2602 C CA . GLU A 1 348 ? 47.584 6.729 8.649 1.00 31.06 348 GLU A CA 1
ATOM 2603 C C . GLU A 1 348 ? 46.833 5.411 8.425 1.00 31.06 348 GLU A C 1
ATOM 2605 O O . GLU A 1 348 ? 46.185 4.874 9.327 1.00 31.06 348 GLU A O 1
ATOM 2610 N N . VAL A 1 349 ? 46.931 4.881 7.207 1.00 33.00 349 VAL A N 1
ATOM 2611 C CA . VAL A 1 349 ? 46.458 3.543 6.841 1.00 33.00 349 VAL A CA 1
ATOM 2612 C C . VAL A 1 349 ? 47.510 2.533 7.303 1.00 33.00 349 VAL A C 1
ATOM 2614 O O . VAL A 1 349 ? 48.616 2.504 6.771 1.00 33.00 349 VAL A O 1
ATOM 2617 N N . ARG A 1 350 ? 47.182 1.705 8.302 1.00 32.41 350 ARG A N 1
ATOM 2618 C CA . ARG A 1 350 ? 47.992 0.536 8.679 1.00 32.41 350 ARG A CA 1
ATOM 2619 C C . ARG A 1 350 ? 47.595 -0.662 7.817 1.00 32.41 350 ARG A C 1
ATOM 2621 O O . ARG A 1 350 ? 46.442 -1.087 7.854 1.00 32.41 350 ARG A O 1
ATOM 2628 N N . GLU A 1 351 ? 48.550 -1.207 7.068 1.00 42.75 351 GLU A N 1
ATOM 2629 C CA . GLU A 1 351 ? 48.403 -2.497 6.388 1.00 42.75 351 GLU A CA 1
ATOM 2630 C C . GLU A 1 351 ? 48.312 -3.654 7.404 1.00 42.75 351 GLU A C 1
ATOM 2632 O O . GLU A 1 351 ? 48.977 -3.612 8.446 1.00 42.75 351 GLU A O 1
ATOM 2637 N N . PRO A 1 352 ? 47.505 -4.697 7.135 1.00 47.19 352 PRO A N 1
ATOM 2638 C CA . PRO A 1 352 ? 47.424 -5.866 8.000 1.00 47.19 352 PRO A CA 1
ATOM 2639 C C . PRO A 1 352 ? 48.647 -6.789 7.823 1.00 47.19 352 PRO A C 1
ATOM 2641 O O . PRO A 1 352 ? 49.197 -6.888 6.722 1.00 47.19 352 PRO A O 1
ATOM 2644 N N . PRO A 1 353 ? 49.066 -7.508 8.880 1.00 44.25 353 PRO A N 1
ATOM 2645 C CA . PRO A 1 353 ? 50.213 -8.402 8.814 1.00 44.25 353 PRO A CA 1
ATOM 2646 C C . PRO A 1 353 ? 49.892 -9.634 7.960 1.00 44.25 353 PRO A C 1
ATOM 2648 O O . PRO A 1 353 ? 48.855 -10.278 8.127 1.00 44.25 353 PRO A O 1
ATOM 2651 N N . LYS A 1 354 ? 50.818 -9.980 7.062 1.00 44.03 354 LYS A N 1
ATOM 2652 C CA . LYS A 1 354 ? 50.858 -11.293 6.411 1.00 44.03 354 LYS A CA 1
ATOM 2653 C C . LYS A 1 354 ? 51.287 -12.333 7.445 1.00 44.03 354 LYS A C 1
ATOM 2655 O O . LYS A 1 354 ? 52.250 -12.110 8.170 1.00 44.03 354 LYS A O 1
ATOM 2660 N N . ASN A 1 355 ? 50.575 -13.449 7.488 1.00 44.66 355 ASN A N 1
ATOM 2661 C CA . ASN A 1 355 ? 50.857 -14.594 8.346 1.00 44.66 355 ASN A CA 1
ATOM 2662 C C . ASN A 1 355 ? 50.505 -15.871 7.567 1.00 44.66 355 ASN A C 1
ATOM 2664 O O . ASN A 1 355 ? 49.537 -15.838 6.803 1.00 44.66 355 ASN A O 1
ATOM 2668 N N . PRO A 1 356 ? 51.112 -17.006 7.925 1.00 47.56 356 PRO A N 1
ATOM 2669 C CA . PRO A 1 356 ? 52.489 -17.419 7.663 1.00 47.56 356 PRO A CA 1
ATOM 2670 C C . PRO A 1 356 ? 52.636 -18.221 6.359 1.00 47.56 356 PRO A C 1
ATOM 2672 O O . PRO A 1 356 ? 51.643 -18.842 5.916 1.00 47.56 356 PRO A O 1
#

Foldseek 3Di:
DQVQLLLLQLLLVLLPDVAEEAEDAPVNQVVSCVVDVRYNYDYLAHVVQCVDPDPVSVVVRLVSSLVVLLVCLVQALAEFDARVQDQDVSSLVSVLSSLVSNQVVLHQYEYEHNSLVSCLVPVVSCQQRQSYEYADELVSQQSSCCSQPVGRPDDLQVSQVSSNHYWYFYDDQWTWIYHPPDPDIDTQPQGAAPDDAPNLRSSLSSQLRNLSSLCVVQVHDSSLSNNLSVNLLRQLRNVLCVVQPPNRHSVSSSVSSNVSSCVLQPQACDPPDPQFTQSCPDDDDPDDNPVSSCVSHRHPGDDDDSRPDDDDPDPDDDDDDDDDDDDDDDDDDDDDDDDDDDDDDDDDDDDDDDDD